Protein AF-A0A7S1NPE8-F1 (afdb_monomer_lite)

Organism: NCBI:txid73025

Structure (mmCIF, N/CA/C/O backbone):
data_AF-A0A7S1NPE8-F1
#
_entry.id   AF-A0A7S1NPE8-F1
#
loop_
_atom_site.group_PDB
_atom_site.id
_atom_site.type_symbol
_atom_site.label_atom_id
_atom_site.label_alt_id
_atom_site.label_comp_id
_atom_site.label_asym_id
_atom_site.label_entity_id
_atom_site.label_seq_id
_atom_site.pdbx_PDB_ins_code
_atom_site.Cartn_x
_atom_site.Cartn_y
_atom_site.Cartn_z
_atom_site.occupancy
_atom_site.B_iso_or_equiv
_atom_site.auth_seq_id
_atom_site.auth_comp_id
_atom_site.auth_asym_id
_atom_site.auth_atom_id
_atom_site.pdbx_PDB_model_num
ATOM 1 N N . GLY A 1 1 ? -31.992 6.300 -9.716 1.00 36.62 1 GLY A N 1
ATOM 2 C CA . GLY A 1 1 ? -32.117 4.835 -9.784 1.00 36.62 1 GLY A CA 1
ATOM 3 C C . GLY A 1 1 ? -31.007 4.223 -10.614 1.00 36.62 1 GLY A C 1
ATOM 4 O O . GLY A 1 1 ? -30.182 3.538 -10.048 1.00 36.62 1 GLY A O 1
ATOM 5 N N . GLY A 1 2 ? -30.945 4.491 -11.925 1.00 32.94 2 GLY A N 1
ATOM 6 C CA . GLY A 1 2 ? -30.066 3.739 -12.843 1.00 32.94 2 GLY A CA 1
ATOM 7 C C . GLY A 1 2 ? -28.584 4.138 -12.941 1.00 32.94 2 GLY A C 1
ATOM 8 O O . GLY A 1 2 ? -27.826 3.424 -13.580 1.00 32.94 2 GLY A O 1
ATOM 9 N N . THR A 1 3 ? -28.137 5.250 -12.349 1.00 44.97 3 THR A N 1
ATOM 10 C CA . THR A 1 3 ? -26.733 5.707 -12.455 1.00 44.97 3 THR A CA 1
ATOM 11 C C . THR A 1 3 ? -25.826 5.220 -11.324 1.00 44.97 3 THR A C 1
ATOM 13 O O . THR A 1 3 ? -24.610 5.227 -11.479 1.00 44.97 3 THR A O 1
ATOM 16 N N . GLU A 1 4 ? -26.388 4.786 -10.195 1.00 44.72 4 GLU A N 1
ATOM 17 C CA . GLU A 1 4 ? -25.610 4.405 -9.005 1.00 44.72 4 GLU A CA 1
ATOM 18 C C . GLU A 1 4 ? -25.154 2.940 -9.052 1.00 44.72 4 GLU A C 1
ATOM 20 O O . GLU A 1 4 ? -24.029 2.635 -8.660 1.00 44.72 4 GLU A O 1
ATOM 25 N N . GLU A 1 5 ? -25.974 2.044 -9.611 1.00 46.47 5 GLU A N 1
ATOM 26 C CA . GLU A 1 5 ? -25.620 0.626 -9.775 1.00 46.47 5 GLU A CA 1
ATOM 27 C C . GLU A 1 5 ? -24.481 0.421 -10.789 1.00 46.47 5 GLU A C 1
ATOM 29 O O . GLU A 1 5 ? -23.607 -0.421 -10.576 1.00 46.47 5 GLU A O 1
ATOM 34 N N . GLY A 1 6 ? -24.419 1.247 -11.842 1.00 44.81 6 GLY A N 1
ATOM 35 C CA . GLY A 1 6 ? -23.370 1.162 -12.865 1.00 44.81 6 GLY A CA 1
ATOM 36 C C . GLY A 1 6 ? -21.961 1.459 -12.336 1.00 44.81 6 GLY A 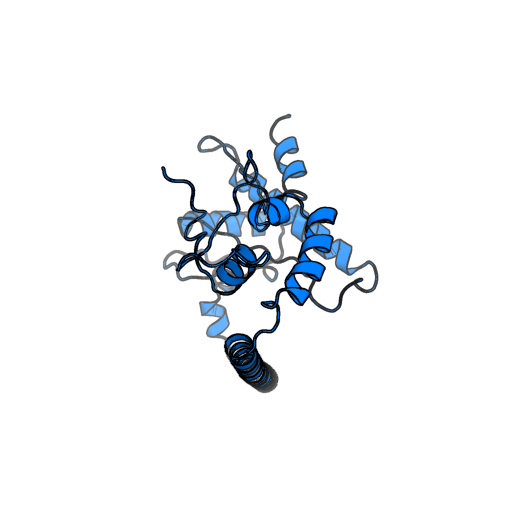C 1
ATOM 37 O O . GLY A 1 6 ? -20.995 0.847 -12.783 1.00 44.81 6 GLY A O 1
ATOM 38 N N . GLY A 1 7 ? -21.827 2.343 -11.341 1.00 51.22 7 GLY A N 1
ATOM 39 C CA . GLY A 1 7 ? -20.527 2.663 -10.737 1.00 51.22 7 GLY A CA 1
ATOM 40 C C . GLY A 1 7 ? -19.958 1.529 -9.879 1.00 51.22 7 GLY A C 1
ATOM 41 O O . GLY A 1 7 ? -18.744 1.326 -9.846 1.00 51.22 7 GLY A O 1
ATOM 42 N N . LEU A 1 8 ? -20.827 0.758 -9.216 1.00 53.56 8 LEU A N 1
ATOM 43 C CA . LEU A 1 8 ? -20.416 -0.338 -8.336 1.00 53.56 8 LEU A CA 1
ATOM 44 C C . LEU A 1 8 ? -19.877 -1.535 -9.135 1.00 53.56 8 LEU A C 1
ATOM 46 O O . LEU A 1 8 ? -18.907 -2.168 -8.725 1.00 53.56 8 LEU A O 1
ATOM 50 N N . GLN A 1 9 ? -20.478 -1.815 -10.295 1.00 52.06 9 GLN A N 1
ATOM 51 C CA . GLN A 1 9 ? -20.113 -2.957 -11.137 1.00 52.06 9 GLN A CA 1
ATOM 52 C C . GLN A 1 9 ? -18.775 -2.749 -11.872 1.00 52.06 9 GLN A C 1
ATOM 54 O O . GLN A 1 9 ? -18.028 -3.703 -12.067 1.00 52.06 9 GLN A O 1
ATOM 59 N N . VAL A 1 10 ? -18.428 -1.500 -12.207 1.00 53.25 10 VAL A N 1
ATOM 60 C CA . VAL A 1 10 ? -17.148 -1.137 -12.851 1.00 53.25 10 VAL A CA 1
ATOM 61 C C . VAL A 1 10 ? -15.979 -1.129 -11.848 1.00 53.25 10 VAL A C 1
ATOM 63 O O . VAL A 1 10 ? -14.841 -1.426 -12.211 1.00 53.25 10 VAL A O 1
ATOM 66 N N . GLY A 1 11 ? -16.256 -0.867 -10.565 1.00 53.78 11 GLY A N 1
ATOM 67 C CA . GLY A 1 11 ? -15.277 -0.793 -9.470 1.00 53.78 11 GLY A CA 1
ATOM 68 C C . GLY A 1 11 ? -14.459 -2.055 -9.205 1.00 53.78 11 GLY A C 1
ATOM 69 O O . GLY A 1 11 ? -13.306 -1.963 -8.796 1.00 53.78 11 GLY A O 1
ATOM 70 N N . VAL A 1 12 ? -15.054 -3.230 -9.403 1.00 52.88 12 VAL A N 1
ATOM 71 C CA . VAL A 1 12 ? -14.500 -4.501 -8.902 1.00 52.88 12 VAL A CA 1
ATOM 72 C C . VAL A 1 12 ? -13.516 -5.153 -9.889 1.00 52.88 12 VAL A C 1
ATOM 74 O O . VAL A 1 12 ? -12.756 -6.030 -9.492 1.00 52.88 12 VAL A O 1
ATOM 77 N N . GLY A 1 13 ? -13.483 -4.706 -11.151 1.00 52.19 13 GLY A N 1
ATOM 78 C CA . GLY A 1 13 ? -12.596 -5.248 -12.196 1.00 52.19 13 GLY A CA 1
ATOM 79 C C . GLY A 1 13 ? -11.633 -4.243 -12.837 1.00 52.19 13 GLY A C 1
ATOM 80 O O . GLY A 1 13 ? -10.864 -4.625 -13.713 1.00 52.19 13 GLY A O 1
ATOM 81 N N . SER A 1 14 ? -11.671 -2.971 -12.432 1.00 53.19 14 SER A N 1
ATOM 82 C CA . SER A 1 14 ? -10.862 -1.907 -13.042 1.00 53.19 14 SER A CA 1
ATOM 83 C C . SER A 1 14 ? -9.643 -1.575 -12.184 1.00 53.19 14 SER A C 1
ATOM 85 O O . SER A 1 14 ? -9.749 -1.506 -10.962 1.00 53.19 14 SER A O 1
ATOM 87 N N . GLN A 1 15 ? -8.498 -1.295 -12.815 1.00 58.03 15 GLN A N 1
ATOM 88 C CA . GLN A 1 15 ? -7.286 -0.859 -12.102 1.00 58.03 15 GLN A CA 1
ATOM 89 C C . GLN A 1 15 ? -7.449 0.527 -11.449 1.00 58.03 15 GLN A C 1
ATOM 91 O O . GLN A 1 15 ? -6.816 0.810 -10.435 1.00 58.03 15 GLN A O 1
ATOM 96 N N . VAL A 1 16 ? -8.315 1.386 -12.005 1.00 67.69 16 VAL A N 1
ATOM 97 C CA . VAL A 1 16 ? -8.622 2.727 -11.483 1.00 67.69 16 VAL A CA 1
ATOM 98 C C . VAL A 1 16 ? -10.107 3.028 -11.681 1.00 67.69 16 VAL A C 1
ATOM 100 O O . VAL A 1 16 ? -10.628 2.852 -12.779 1.00 67.69 16 VAL A O 1
ATOM 103 N N . VAL A 1 17 ? -10.782 3.533 -10.640 1.00 70.75 17 VAL A N 1
ATOM 104 C CA . VAL A 1 17 ? -12.168 4.026 -10.722 1.00 70.75 17 VAL A CA 1
ATOM 105 C C . VAL A 1 17 ? -12.288 5.402 -10.082 1.00 70.75 17 VAL A C 1
ATOM 107 O O . VAL A 1 17 ? -11.905 5.609 -8.932 1.00 70.75 17 VAL A O 1
ATOM 110 N N . LEU A 1 18 ? -12.861 6.345 -10.833 1.00 75.88 18 LEU A N 1
ATOM 111 C CA . LEU A 1 18 ? -13.114 7.711 -10.392 1.00 75.88 18 LEU A CA 1
ATOM 112 C C . LEU A 1 18 ? -14.610 7.909 -10.121 1.00 75.88 18 LEU A C 1
ATOM 114 O O . LEU A 1 18 ? -15.418 7.967 -11.045 1.00 75.88 18 LEU A O 1
ATOM 118 N N . VAL A 1 19 ? -14.981 8.053 -8.848 1.00 74.25 19 VAL A N 1
ATOM 119 C CA . VAL A 1 19 ? -16.370 8.311 -8.436 1.00 74.25 19 VAL A CA 1
ATOM 120 C C . VAL A 1 19 ? -16.561 9.807 -8.190 1.00 74.25 19 VAL A C 1
ATOM 122 O O . VAL A 1 19 ? -16.141 10.340 -7.162 1.00 74.25 19 VAL A O 1
ATOM 125 N N . GLN A 1 20 ? -17.211 10.499 -9.128 1.00 75.19 20 GLN A N 1
ATOM 126 C CA . GLN A 1 20 ? -17.544 11.922 -9.002 1.00 75.19 20 GLN A CA 1
ATOM 127 C C . GLN A 1 20 ? -19.014 12.126 -8.640 1.00 75.19 20 GLN A C 1
ATOM 129 O O . GLN A 1 20 ? -19.901 11.430 -9.122 1.00 75.19 20 GLN A O 1
ATOM 134 N N . GLY A 1 21 ? -19.287 13.128 -7.808 1.00 70.75 21 GLY A N 1
ATOM 135 C CA . GLY A 1 21 ? -20.652 13.550 -7.523 1.00 70.75 21 GLY A CA 1
ATOM 136 C C . GLY A 1 21 ? -20.692 14.879 -6.762 1.00 70.75 21 GLY A C 1
ATOM 137 O O . GLY A 1 21 ? -19.778 15.137 -5.970 1.00 70.75 21 GLY A O 1
ATOM 138 N N . PRO A 1 22 ? -21.724 15.717 -6.954 1.00 70.94 22 PRO A N 1
ATOM 139 C CA . PRO A 1 22 ? -21.963 16.929 -6.164 1.00 70.94 22 PRO A CA 1
ATOM 140 C C . PRO A 1 22 ? -21.955 16.683 -4.636 1.00 70.94 22 PRO A C 1
ATOM 142 O O . PRO A 1 22 ? -22.116 15.546 -4.179 1.00 70.94 22 PRO A O 1
ATOM 145 N N . PRO A 1 23 ? -21.737 17.698 -3.782 1.00 71.12 23 PRO A N 1
ATOM 146 C CA . PRO A 1 23 ? -21.859 17.522 -2.332 1.00 71.12 23 PRO A CA 1
ATOM 147 C C . PRO A 1 23 ? -23.245 16.953 -1.971 1.00 71.12 23 PRO A C 1
ATOM 149 O O . PRO A 1 23 ? -24.258 17.394 -2.500 1.00 71.12 23 PRO A O 1
ATOM 152 N N . GLY A 1 24 ? -23.282 15.933 -1.107 1.00 69.62 24 GLY A N 1
ATOM 153 C CA . GLY A 1 24 ? -24.525 15.254 -0.709 1.00 69.62 24 GLY A CA 1
ATOM 154 C C . GLY A 1 24 ? -24.973 14.069 -1.581 1.00 69.62 24 GLY A C 1
ATOM 155 O O . GLY A 1 24 ? -25.905 13.376 -1.194 1.00 69.62 24 GLY A O 1
ATOM 156 N N . THR A 1 25 ? -24.304 13.747 -2.695 1.00 71.31 25 THR A N 1
ATOM 157 C CA . THR A 1 25 ? -24.734 12.658 -3.607 1.00 71.31 25 THR A CA 1
ATOM 158 C C . THR A 1 25 ? -24.275 11.252 -3.205 1.00 71.31 25 THR A C 1
ATOM 160 O O . THR A 1 25 ? -23.806 10.486 -4.041 1.00 71.31 25 THR A O 1
ATOM 163 N N . GLY A 1 26 ? -24.301 10.918 -1.915 1.00 77.12 26 GLY A N 1
ATOM 164 C CA . GLY A 1 26 ? -24.107 9.529 -1.477 1.00 77.12 26 GLY A CA 1
ATOM 165 C C . GLY A 1 26 ? -22.737 8.893 -1.771 1.00 77.12 26 GLY A C 1
ATOM 166 O O . GLY A 1 26 ? -22.603 7.683 -1.644 1.00 77.12 26 GLY A O 1
ATOM 167 N N . LYS A 1 27 ? -21.690 9.660 -2.112 1.00 83.75 27 LYS A N 1
ATOM 168 C CA . LYS A 1 27 ? -20.342 9.111 -2.395 1.00 83.75 27 LYS A CA 1
ATOM 169 C C . LYS A 1 27 ? -19.804 8.226 -1.264 1.00 83.75 27 LYS A C 1
ATOM 171 O O . LYS A 1 27 ? -19.255 7.161 -1.520 1.00 83.75 27 LYS A O 1
ATOM 176 N N . THR A 1 28 ? -20.026 8.639 -0.015 1.00 83.75 28 THR A N 1
ATOM 177 C CA . THR A 1 28 ? -19.710 7.834 1.175 1.00 83.75 28 THR A CA 1
ATOM 178 C C . THR A 1 28 ? -20.464 6.506 1.163 1.00 83.75 28 THR A C 1
ATOM 180 O O . THR A 1 28 ? -19.863 5.469 1.411 1.00 83.75 28 THR A O 1
ATOM 183 N N . TYR A 1 29 ? -21.757 6.521 0.829 1.00 87.25 29 TYR A N 1
ATOM 184 C CA . TYR A 1 29 ? -22.585 5.319 0.759 1.00 87.25 29 TYR A CA 1
ATOM 185 C C . TYR A 1 29 ? -22.080 4.345 -0.311 1.00 87.25 29 TYR A C 1
ATOM 187 O O . TYR A 1 29 ? -21.899 3.168 -0.014 1.00 87.25 29 TYR A O 1
ATOM 195 N N . ILE A 1 30 ? -21.766 4.832 -1.516 1.00 87.00 30 ILE A N 1
ATOM 196 C CA . ILE A 1 30 ? -21.210 3.997 -2.594 1.00 87.00 30 ILE A CA 1
ATOM 197 C C . ILE A 1 30 ? -19.879 3.372 -2.158 1.00 87.00 30 ILE A C 1
ATOM 199 O O . ILE A 1 30 ? -19.700 2.164 -2.296 1.00 87.00 30 ILE A O 1
ATOM 203 N N . GLY A 1 31 ? -18.972 4.161 -1.570 1.00 87.56 31 GLY A N 1
ATOM 204 C CA . GLY A 1 31 ? -17.696 3.647 -1.064 1.00 87.56 31 GLY A CA 1
ATOM 205 C C . GLY A 1 31 ? -17.875 2.572 0.013 1.00 87.56 31 GLY A C 1
ATOM 206 O O . GLY A 1 31 ? -17.189 1.555 -0.010 1.00 87.56 31 GLY A O 1
ATOM 207 N N . VAL A 1 32 ? -18.840 2.749 0.918 1.00 90.88 32 VAL A N 1
ATOM 208 C CA . VAL A 1 32 ? -19.175 1.757 1.952 1.00 90.88 32 VAL A CA 1
ATOM 209 C C . VAL A 1 32 ? -19.700 0.459 1.336 1.00 90.88 32 VAL A C 1
ATOM 211 O O . VAL A 1 32 ? -19.246 -0.617 1.723 1.00 90.88 32 VAL A O 1
ATOM 214 N N . GLN A 1 33 ? -20.611 0.538 0.359 1.00 90.00 33 GLN A N 1
ATOM 215 C CA . GLN A 1 33 ? -21.125 -0.651 -0.331 1.00 90.00 33 GLN A CA 1
ATOM 216 C C . GLN A 1 33 ? -20.030 -1.370 -1.120 1.00 90.00 33 GLN A C 1
ATOM 218 O O . GLN A 1 33 ? -19.983 -2.597 -1.122 1.00 90.00 33 GLN A O 1
ATOM 223 N N . MET A 1 34 ? -19.118 -0.619 -1.738 1.00 88.00 34 MET A N 1
ATOM 224 C CA . MET A 1 34 ? -17.991 -1.181 -2.476 1.00 88.00 34 MET A CA 1
ATOM 225 C C . MET A 1 34 ? -17.046 -1.949 -1.549 1.00 88.00 34 MET A C 1
ATOM 227 O O . MET A 1 34 ? -16.755 -3.116 -1.801 1.00 88.00 34 MET A O 1
ATOM 231 N N . VAL A 1 35 ? -16.634 -1.340 -0.432 1.00 89.19 35 VAL A N 1
ATOM 232 C CA . VAL A 1 35 ? -15.792 -2.009 0.571 1.00 89.19 35 VAL A CA 1
ATOM 233 C C . VAL A 1 35 ? -16.491 -3.251 1.123 1.00 89.19 35 VAL A C 1
ATOM 235 O O . VAL A 1 35 ? -15.869 -4.306 1.220 1.00 89.19 35 VAL A O 1
ATOM 238 N N . LYS A 1 36 ? -17.787 -3.157 1.442 1.00 89.12 36 LYS A N 1
ATOM 239 C CA . LYS A 1 36 ? -18.572 -4.295 1.929 1.00 89.12 36 LYS A CA 1
ATOM 240 C C . LYS A 1 36 ? -18.592 -5.448 0.923 1.00 89.12 36 LYS A C 1
ATOM 242 O O . LYS A 1 36 ? -18.243 -6.564 1.288 1.00 89.12 36 LYS A O 1
ATOM 247 N N . ALA A 1 37 ? -18.920 -5.169 -0.338 1.00 88.00 37 ALA A N 1
ATOM 248 C CA . ALA A 1 37 ? -18.958 -6.178 -1.392 1.00 88.00 37 ALA A CA 1
ATOM 249 C C . ALA A 1 37 ? -17.599 -6.871 -1.582 1.00 88.00 37 ALA A C 1
ATOM 251 O O . ALA A 1 37 ? -17.547 -8.091 -1.717 1.00 88.00 37 ALA A O 1
ATOM 252 N N . MET A 1 38 ? -16.498 -6.113 -1.542 1.00 86.00 38 MET A N 1
ATOM 253 C CA . MET A 1 38 ? -15.149 -6.672 -1.656 1.00 86.00 38 MET A CA 1
ATOM 254 C C . MET A 1 38 ? -14.788 -7.557 -0.454 1.00 86.00 38 MET A C 1
ATOM 256 O O . MET A 1 38 ? -14.274 -8.659 -0.636 1.00 86.00 38 MET A O 1
ATOM 260 N N . VAL A 1 39 ? -15.087 -7.112 0.771 1.00 85.56 39 VAL A N 1
ATOM 261 C CA . VAL A 1 39 ? -14.833 -7.891 1.997 1.00 85.56 39 VAL A CA 1
ATOM 262 C C . VAL A 1 39 ? -15.656 -9.182 2.022 1.00 85.56 39 VAL A C 1
ATOM 264 O O . VAL A 1 39 ? -15.129 -10.233 2.393 1.00 85.56 39 VAL A O 1
ATOM 267 N N . ASP A 1 40 ? -16.921 -9.122 1.606 1.00 85.88 40 ASP A N 1
ATOM 268 C CA . ASP A 1 40 ? -17.799 -10.292 1.530 1.00 85.88 40 ASP A CA 1
ATOM 269 C C . ASP A 1 40 ? -17.322 -11.276 0.447 1.00 85.88 40 ASP A C 1
ATOM 271 O O . ASP A 1 40 ? -17.319 -12.489 0.668 1.00 85.88 40 ASP A O 1
ATOM 275 N N . ALA A 1 41 ? -16.853 -10.771 -0.699 1.00 83.50 41 ALA A N 1
ATOM 276 C CA . ALA A 1 41 ? -16.286 -11.592 -1.766 1.00 83.50 41 ALA A CA 1
ATOM 277 C C . ALA A 1 41 ? -14.983 -12.296 -1.340 1.00 83.50 41 ALA A C 1
ATOM 279 O O . ALA A 1 41 ? -14.846 -13.499 -1.569 1.00 83.50 41 ALA A O 1
ATOM 280 N N . ASP A 1 42 ? -14.057 -11.593 -0.673 1.00 81.50 42 ASP A N 1
ATOM 281 C CA . ASP A 1 42 ? -12.824 -12.189 -0.123 1.00 81.50 42 ASP A CA 1
ATOM 282 C C . ASP A 1 42 ? -13.155 -13.313 0.870 1.00 81.50 42 ASP A C 1
ATOM 284 O O . ASP A 1 42 ? -12.612 -14.415 0.774 1.00 81.50 42 ASP A O 1
ATOM 288 N N . ALA A 1 43 ? -14.126 -13.085 1.763 1.00 78.19 43 ALA A N 1
ATOM 289 C CA . ALA A 1 43 ? -14.574 -14.094 2.721 1.00 78.19 43 ALA A CA 1
ATOM 290 C C . ALA A 1 43 ? -15.139 -15.357 2.042 1.00 78.19 43 ALA A C 1
ATOM 292 O O . ALA A 1 43 ? -14.904 -16.466 2.525 1.00 78.19 43 ALA A O 1
ATOM 293 N N . GLN A 1 44 ? -15.849 -15.213 0.918 1.00 76.19 44 GLN A N 1
ATOM 294 C CA . GLN A 1 44 ? -16.369 -16.344 0.141 1.00 76.19 44 GLN A CA 1
ATOM 295 C C . GLN A 1 44 ? -15.269 -17.106 -0.613 1.00 76.19 44 GLN A C 1
ATOM 297 O O . GLN A 1 44 ? -15.346 -18.331 -0.739 1.00 76.19 44 GLN A O 1
ATOM 302 N N . GLN A 1 45 ? -14.241 -16.409 -1.106 1.00 69.00 45 GLN A N 1
ATOM 303 C CA . GLN A 1 45 ? -13.125 -17.031 -1.823 1.00 69.00 45 GLN A CA 1
ATOM 304 C C . GLN A 1 45 ? -12.231 -17.871 -0.905 1.00 69.00 45 GLN A C 1
ATOM 306 O O . GLN A 1 45 ? -11.754 -18.923 -1.327 1.00 69.00 45 GLN A O 1
ATOM 311 N N . GLN A 1 46 ? -12.084 -17.490 0.368 1.00 61.72 46 GLN A N 1
ATOM 312 C CA . GLN A 1 46 ? -11.292 -18.251 1.349 1.00 61.72 46 GLN A CA 1
ATOM 313 C C . GLN A 1 46 ? -11.838 -19.671 1.627 1.00 61.72 46 GLN A C 1
ATOM 315 O O . GLN A 1 46 ? -11.145 -20.488 2.227 1.00 61.72 46 GLN A O 1
ATOM 320 N N . GLY A 1 47 ? -13.064 -19.989 1.189 1.00 56.25 47 GLY A N 1
ATOM 321 C CA . GLY A 1 47 ? -13.663 -21.326 1.287 1.00 56.25 47 GLY A CA 1
ATOM 322 C C . GLY A 1 47 ? -13.457 -22.231 0.064 1.00 56.25 47 GLY A C 1
ATOM 323 O O . GLY A 1 47 ? -13.908 -23.375 0.085 1.00 56.25 47 GLY A O 1
ATOM 324 N N . ARG A 1 48 ? -12.820 -21.752 -1.016 1.00 51.59 48 ARG A N 1
ATOM 325 C CA . ARG A 1 48 ? -12.704 -22.477 -2.295 1.00 51.59 48 ARG A CA 1
ATOM 326 C C . ARG A 1 48 ? -11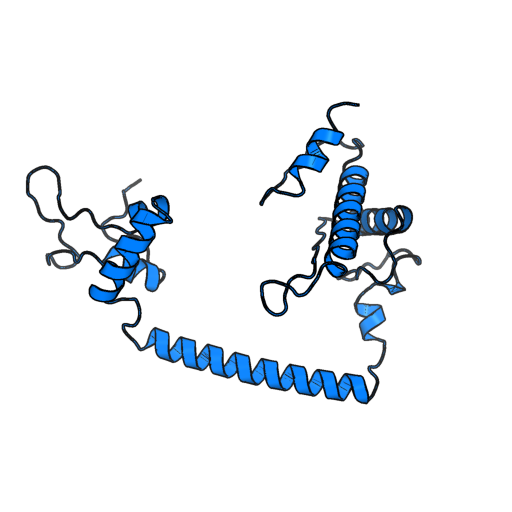.258 -22.881 -2.610 1.00 51.59 48 ARG A C 1
ATOM 328 O O . ARG A 1 48 ? -10.633 -22.308 -3.490 1.00 51.59 48 ARG A O 1
ATOM 335 N N . GLY A 1 49 ? -10.779 -23.934 -1.944 1.00 49.09 49 GLY A N 1
ATOM 336 C CA . GLY A 1 49 ? -9.584 -24.692 -2.353 1.00 49.09 49 GLY A CA 1
ATOM 337 C C . GLY A 1 49 ? -8.235 -23.966 -2.200 1.00 49.09 49 GLY A C 1
ATOM 338 O O . GLY A 1 49 ? -8.192 -22.793 -1.836 1.00 49.09 49 GLY A O 1
ATOM 339 N N . PRO A 1 50 ? -7.108 -24.674 -2.413 1.00 44.66 50 PRO A N 1
ATOM 340 C CA . PRO A 1 50 ? -5.784 -24.092 -2.245 1.00 44.66 50 PRO A CA 1
ATOM 341 C C . PRO A 1 50 ? -5.509 -23.059 -3.351 1.00 44.66 50 PRO A C 1
ATOM 343 O O . PRO A 1 50 ? -5.876 -23.289 -4.507 1.00 44.66 50 PRO A O 1
ATOM 346 N N . PRO A 1 51 ? -4.862 -21.929 -3.024 1.00 50.06 51 PRO A N 1
ATOM 347 C CA . PRO A 1 51 ? -4.564 -20.892 -3.999 1.00 50.06 51 PRO A CA 1
ATOM 348 C C . PRO A 1 51 ? -3.578 -21.409 -5.055 1.00 50.06 51 PRO A C 1
ATOM 350 O O . PRO A 1 51 ? -2.615 -22.104 -4.736 1.00 50.06 51 PRO A O 1
ATOM 353 N N . VAL A 1 52 ? -3.794 -21.019 -6.313 1.00 45.97 52 VAL A N 1
ATOM 354 C CA . VAL A 1 52 ? -2.919 -21.332 -7.463 1.00 45.97 52 VAL A CA 1
ATOM 355 C C . VAL A 1 52 ? -1.554 -20.612 -7.378 1.00 45.97 52 VAL A C 1
ATOM 357 O O . VAL A 1 52 ? -0.661 -20.883 -8.169 1.00 45.97 52 VAL A O 1
ATOM 360 N N . TYR A 1 53 ? -1.328 -19.774 -6.360 1.00 36.84 53 TYR A N 1
ATOM 361 C CA . TYR A 1 53 ? -0.033 -19.156 -6.058 1.00 36.84 53 TYR A CA 1
ATOM 362 C C . TYR A 1 53 ? 0.231 -19.162 -4.543 1.00 36.84 53 TYR A C 1
ATOM 364 O O . TYR A 1 53 ? -0.705 -18.967 -3.758 1.00 36.84 53 TYR A O 1
ATOM 372 N N . PRO A 1 54 ? 1.475 -19.385 -4.084 1.00 44.50 54 PRO A N 1
ATOM 373 C CA . PRO A 1 54 ? 1.750 -19.507 -2.664 1.00 44.50 54 PRO A CA 1
ATOM 374 C C . PRO A 1 54 ? 1.680 -18.127 -1.988 1.00 44.50 54 PRO A C 1
ATOM 376 O O . PRO A 1 54 ? 2.484 -17.247 -2.253 1.00 44.50 54 PRO A O 1
ATOM 379 N N . ALA A 1 55 ? 0.738 -17.982 -1.054 1.00 46.22 55 ALA A N 1
ATOM 380 C CA . ALA A 1 55 ? 0.805 -17.057 0.082 1.00 46.22 55 ALA A CA 1
ATOM 381 C C . ALA A 1 55 ? 0.617 -15.529 -0.121 1.00 46.22 55 ALA A C 1
ATOM 383 O O . ALA A 1 55 ? 1.227 -14.783 0.630 1.00 46.22 55 ALA A O 1
ATOM 384 N N . GLN A 1 56 ? -0.266 -15.008 -0.991 1.00 48.62 56 GLN A N 1
ATOM 385 C CA . GLN A 1 56 ? -0.610 -13.557 -0.944 1.00 48.62 56 GLN A CA 1
ATOM 386 C C . GLN A 1 56 ? -2.068 -13.148 -1.261 1.00 48.62 56 GLN A C 1
ATOM 388 O O . GLN A 1 56 ? -2.360 -11.958 -1.316 1.00 48.62 56 GLN A O 1
ATOM 393 N N . ASN A 1 57 ? -3.033 -14.061 -1.406 1.00 54.75 57 ASN A N 1
ATOM 394 C CA . ASN A 1 57 ? -4.386 -13.684 -1.859 1.00 54.75 57 ASN A CA 1
ATOM 395 C C . ASN A 1 57 ? -5.340 -13.230 -0.732 1.00 54.75 57 ASN A C 1
ATOM 397 O O . ASN A 1 57 ? -6.448 -13.749 -0.613 1.00 54.75 57 ASN A O 1
ATOM 401 N N . ARG A 1 58 ? -4.909 -12.304 0.132 1.00 66.50 58 ARG A N 1
ATOM 402 C CA . ARG A 1 58 ? -5.810 -11.648 1.092 1.00 66.50 58 ARG A CA 1
ATOM 403 C C . ARG A 1 58 ? -6.080 -10.232 0.619 1.00 66.50 58 ARG A C 1
ATOM 405 O O . ARG A 1 58 ? -5.141 -9.455 0.472 1.00 66.50 58 ARG A O 1
ATOM 412 N N . LEU A 1 59 ? -7.350 -9.892 0.440 1.00 77.25 59 LEU A N 1
ATOM 413 C CA . LEU A 1 59 ? -7.755 -8.535 0.104 1.00 77.25 59 LEU A CA 1
ATOM 414 C C . LEU A 1 59 ? -7.240 -7.532 1.153 1.00 77.25 59 LEU A C 1
ATOM 416 O O . LEU A 1 59 ? -7.535 -7.641 2.348 1.00 77.25 59 LEU A O 1
ATOM 420 N N . GLN A 1 60 ? -6.490 -6.533 0.690 1.00 82.75 60 GLN A N 1
ATOM 421 C CA . GLN A 1 60 ? -6.067 -5.378 1.477 1.00 82.75 60 GLN A CA 1
ATOM 422 C C . GLN A 1 60 ? -6.660 -4.113 0.857 1.00 82.75 60 GLN A C 1
ATOM 424 O O . GLN A 1 60 ? -6.468 -3.849 -0.326 1.00 82.75 60 GLN A O 1
ATOM 429 N N . ILE A 1 61 ? -7.381 -3.328 1.661 1.00 87.88 61 ILE A N 1
ATOM 430 C CA . ILE A 1 61 ? -7.995 -2.067 1.231 1.00 87.88 61 ILE A CA 1
ATOM 431 C C . ILE A 1 61 ? -7.341 -0.922 2.005 1.00 87.88 61 ILE A C 1
ATOM 433 O O . ILE A 1 61 ? -7.437 -0.866 3.233 1.00 87.88 61 ILE A O 1
ATOM 437 N N . LEU A 1 62 ? -6.721 0.016 1.288 1.00 89.69 62 LEU A N 1
ATOM 438 C CA . LEU A 1 62 ? -6.225 1.271 1.849 1.00 89.69 62 LEU A CA 1
ATOM 439 C C . LEU A 1 62 ? -7.246 2.386 1.595 1.00 89.69 62 LEU A C 1
ATOM 441 O O . LEU A 1 62 ? -7.469 2.790 0.458 1.00 89.69 62 LEU A O 1
ATOM 445 N N . CYS A 1 63 ? -7.856 2.901 2.662 1.00 89.00 63 CYS A N 1
ATOM 446 C CA . CYS A 1 63 ? -8.784 4.030 2.583 1.00 89.00 63 CYS A CA 1
ATOM 447 C C . CYS A 1 63 ? -8.049 5.336 2.901 1.00 89.00 63 CYS A C 1
ATOM 449 O O . CYS A 1 63 ? -7.565 5.515 4.019 1.00 89.00 63 CYS A O 1
ATOM 451 N N . LEU A 1 64 ? -7.999 6.259 1.940 1.00 89.06 64 LEU A N 1
ATOM 452 C CA . LEU A 1 64 ? -7.373 7.572 2.095 1.00 89.06 64 LEU A CA 1
ATOM 453 C C . LEU A 1 64 ? -8.433 8.673 2.048 1.00 89.06 64 LEU A C 1
ATOM 455 O O . LEU A 1 64 ? -9.353 8.640 1.236 1.00 89.06 64 LEU A O 1
ATOM 459 N N . CYS A 1 65 ? -8.302 9.666 2.922 1.00 87.69 65 CYS A N 1
ATOM 460 C CA . CYS A 1 65 ? -9.161 10.846 2.963 1.00 87.69 65 CYS A CA 1
ATOM 461 C C . CYS A 1 65 ? -8.306 12.073 3.275 1.00 87.69 65 CYS A C 1
ATOM 463 O O . CYS A 1 65 ? -7.360 11.985 4.054 1.00 87.69 65 CYS A O 1
ATOM 465 N N . TYR A 1 66 ? -8.672 13.226 2.712 1.00 86.19 66 TYR A N 1
ATOM 466 C CA . TYR A 1 66 ? -7.937 14.475 2.936 1.00 86.19 66 TYR A CA 1
ATOM 467 C C . TYR A 1 66 ? -8.052 14.991 4.380 1.00 86.19 66 TYR A C 1
ATOM 469 O O . TYR A 1 66 ? -7.129 15.609 4.901 1.00 86.19 66 TYR A O 1
ATOM 477 N N . THR A 1 67 ? -9.183 14.739 5.049 1.00 88.38 67 THR A N 1
ATOM 478 C CA . THR A 1 67 ? -9.405 15.163 6.436 1.00 88.38 67 THR A CA 1
ATOM 479 C C . THR A 1 67 ? -9.674 13.971 7.342 1.00 88.38 67 THR A C 1
ATOM 481 O O . THR A 1 67 ? -10.324 13.000 6.948 1.00 88.38 67 THR A O 1
ATOM 484 N N . ASN A 1 68 ? -9.235 14.085 8.599 1.00 89.56 68 ASN A N 1
ATOM 485 C CA . ASN A 1 68 ? -9.532 13.087 9.623 1.00 89.56 68 ASN A CA 1
ATOM 486 C C . ASN A 1 68 ? -11.041 12.909 9.793 1.00 89.56 68 ASN A C 1
ATOM 488 O O . ASN A 1 68 ? -11.506 11.783 9.744 1.00 89.56 68 ASN A O 1
ATOM 492 N N . HIS A 1 69 ? -11.810 13.998 9.885 1.00 87.69 69 HIS A N 1
ATOM 493 C CA . HIS A 1 69 ? -13.265 13.927 10.045 1.00 87.69 69 HIS A CA 1
ATOM 494 C C . HIS A 1 69 ? -13.961 13.138 8.928 1.00 87.69 69 HIS A C 1
ATOM 496 O O . HIS A 1 69 ? -14.831 12.327 9.227 1.00 87.69 69 HIS A O 1
ATOM 502 N N . ALA A 1 70 ? -13.553 13.313 7.665 1.00 88.38 70 ALA A N 1
ATOM 503 C CA . ALA A 1 70 ? -14.103 12.523 6.564 1.00 88.38 70 ALA A CA 1
ATOM 504 C C . ALA A 1 70 ? -13.777 11.029 6.717 1.00 88.38 70 ALA A C 1
ATOM 506 O O . ALA A 1 70 ? -14.651 10.188 6.509 1.00 88.38 70 ALA A O 1
ATOM 507 N N . LEU A 1 71 ? -12.551 10.703 7.144 1.00 90.56 71 LEU A N 1
ATOM 508 C CA . LEU A 1 71 ? -12.155 9.325 7.436 1.00 90.56 71 LEU A CA 1
ATOM 509 C C . LEU A 1 71 ? -12.945 8.735 8.615 1.00 90.56 71 LEU A C 1
ATOM 511 O O . LEU A 1 71 ? -13.375 7.593 8.525 1.00 90.56 71 LEU A O 1
ATOM 515 N N . ASP A 1 72 ? -13.152 9.479 9.710 1.00 90.81 72 ASP A N 1
ATOM 516 C CA . ASP A 1 72 ? -13.954 9.017 10.860 1.00 90.81 72 ASP A CA 1
ATOM 517 C C . ASP A 1 72 ? -15.370 8.669 10.409 1.00 90.81 72 ASP A C 1
ATOM 519 O O . ASP A 1 72 ? -15.824 7.550 10.634 1.00 90.81 72 ASP A O 1
ATOM 523 N N . SER A 1 73 ? -16.036 9.594 9.713 1.00 90.12 73 SER A N 1
ATOM 524 C CA . SER A 1 73 ? -17.397 9.381 9.220 1.00 90.12 73 SER A CA 1
ATOM 525 C C . SER A 1 73 ? -17.485 8.202 8.250 1.00 90.12 73 SER A C 1
ATOM 527 O O . SER A 1 73 ? -18.455 7.450 8.289 1.00 90.12 73 SER A O 1
ATOM 529 N N . PHE A 1 74 ? -16.472 8.004 7.402 1.00 91.50 74 PHE A N 1
ATOM 530 C CA . PHE A 1 74 ? -16.417 6.849 6.509 1.00 91.50 74 PHE A CA 1
ATOM 531 C C . PHE A 1 74 ? -16.276 5.531 7.285 1.00 91.50 74 PHE A C 1
ATOM 533 O O . PHE A 1 74 ? -17.045 4.601 7.058 1.00 91.50 74 PHE A O 1
ATOM 540 N N . LEU A 1 75 ? -15.343 5.451 8.240 1.00 92.19 75 LEU A N 1
ATOM 541 C CA . LEU A 1 75 ? -15.127 4.246 9.050 1.00 92.19 75 LEU A CA 1
ATOM 542 C C . LEU A 1 75 ? -16.326 3.918 9.955 1.00 92.19 75 LEU A C 1
ATOM 544 O O . LEU A 1 75 ? -16.622 2.747 10.179 1.00 92.19 75 LEU A O 1
ATOM 548 N N . GLU A 1 76 ? -17.028 4.927 10.470 1.00 92.25 76 GLU A N 1
ATOM 549 C CA . GLU A 1 76 ? -18.287 4.732 11.200 1.00 92.25 76 GLU A CA 1
ATOM 550 C C . GLU A 1 76 ? -19.370 4.142 10.301 1.00 92.25 76 GLU A C 1
ATOM 552 O O . GLU A 1 76 ? -20.011 3.166 10.688 1.00 92.25 76 GLU A O 1
ATOM 557 N N . ALA A 1 77 ? -19.504 4.651 9.075 1.00 92.56 77 ALA A N 1
ATOM 558 C CA . ALA A 1 77 ? -20.448 4.107 8.110 1.00 92.56 77 ALA A CA 1
ATOM 559 C C . ALA A 1 77 ? -20.124 2.648 7.723 1.00 92.56 77 ALA A C 1
ATOM 561 O O . ALA A 1 77 ? -21.043 1.861 7.501 1.00 92.56 77 ALA A O 1
ATOM 562 N N . LEU A 1 78 ? -18.845 2.242 7.706 1.00 93.12 78 LEU A N 1
ATOM 563 C CA . LEU A 1 78 ? -18.462 0.831 7.534 1.00 93.12 78 LEU A CA 1
ATOM 564 C C . LEU A 1 78 ? -18.940 -0.048 8.702 1.00 93.12 78 LEU A C 1
ATOM 566 O O . LEU A 1 78 ? -19.425 -1.158 8.474 1.00 93.12 78 LEU A O 1
ATOM 570 N N . LEU A 1 79 ? -18.827 0.440 9.944 1.00 92.38 79 LEU A N 1
ATOM 571 C CA . LEU A 1 79 ? -19.358 -0.268 11.115 1.00 92.38 79 LEU A CA 1
ATOM 572 C C . LEU A 1 79 ? -20.880 -0.391 11.039 1.00 92.38 79 LEU A C 1
ATOM 574 O O . LEU A 1 79 ? -21.416 -1.466 11.301 1.00 92.38 79 LEU A O 1
ATOM 578 N N . ASP A 1 80 ? -21.563 0.689 10.658 1.00 93.31 80 ASP A N 1
ATOM 579 C CA . ASP A 1 80 ? -23.021 0.713 10.506 1.00 93.31 80 ASP A CA 1
ATOM 580 C C . ASP A 1 80 ? -23.492 -0.228 9.384 1.00 93.31 80 ASP A C 1
ATOM 582 O O . ASP A 1 80 ? -24.549 -0.847 9.490 1.00 93.31 80 ASP A O 1
ATOM 586 N N . ALA A 1 81 ? -22.680 -0.417 8.339 1.00 90.56 81 ALA A N 1
ATOM 587 C CA . ALA A 1 81 ? -22.940 -1.365 7.255 1.00 90.56 81 ALA A CA 1
ATOM 588 C C . ALA A 1 81 ? -22.698 -2.843 7.629 1.00 90.56 81 ALA A C 1
ATOM 590 O O . ALA A 1 81 ? -22.984 -3.733 6.815 1.00 90.56 81 ALA A O 1
ATOM 591 N N . GLY A 1 82 ? -22.206 -3.108 8.844 1.00 90.62 82 GLY A N 1
ATOM 592 C CA . GLY A 1 82 ? -21.999 -4.447 9.395 1.00 90.62 82 GLY A CA 1
ATOM 593 C C . GLY A 1 82 ? -20.600 -5.022 9.181 1.00 90.62 82 GLY A C 1
ATOM 594 O O . GLY A 1 82 ? -20.400 -6.210 9.432 1.00 90.62 82 GLY A O 1
ATOM 595 N N . ILE A 1 83 ? -19.623 -4.219 8.743 1.00 89.75 83 ILE A N 1
ATOM 596 C CA . ILE A 1 83 ? -18.239 -4.693 8.641 1.00 89.75 83 ILE A CA 1
ATOM 597 C C . ILE A 1 83 ? -17.690 -4.928 10.055 1.00 89.75 83 ILE A C 1
ATOM 599 O O . ILE A 1 83 ? -17.710 -4.008 10.882 1.00 89.75 83 ILE A O 1
ATOM 603 N N . PRO A 1 84 ? -17.174 -6.136 10.361 1.00 86.38 84 PRO A N 1
ATOM 604 C CA . PRO A 1 84 ? -16.681 -6.442 11.690 1.00 86.38 84 PRO A CA 1
ATOM 605 C C . PRO A 1 84 ? -15.575 -5.490 12.136 1.00 86.38 84 PRO A C 1
ATOM 607 O O . PRO A 1 84 ? -14.614 -5.207 11.422 1.00 86.38 84 PRO A O 1
ATOM 610 N N . ALA A 1 85 ? -15.684 -5.064 13.388 1.00 84.50 85 ALA A N 1
ATOM 611 C CA . ALA A 1 85 ? -14.754 -4.165 14.051 1.00 84.50 85 ALA A CA 1
ATOM 612 C C . ALA A 1 85 ? -13.273 -4.579 13.975 1.00 84.50 85 ALA A C 1
ATOM 614 O O . ALA A 1 85 ? -12.405 -3.725 14.099 1.00 84.50 85 ALA A O 1
ATOM 615 N N . ASN A 1 86 ? -12.992 -5.872 13.842 1.00 85.06 86 ASN A N 1
ATOM 616 C CA . ASN A 1 86 ? -11.651 -6.454 13.812 1.00 85.06 86 ASN A CA 1
ATOM 617 C C . ASN A 1 86 ? -11.084 -6.606 12.388 1.00 85.06 86 ASN A C 1
ATOM 619 O O . ASN A 1 86 ? -9.996 -7.154 12.225 1.00 85.06 86 ASN A O 1
ATOM 623 N N . LYS A 1 87 ? -11.813 -6.166 11.353 1.00 86.12 87 LYS A N 1
ATOM 624 C CA . LYS A 1 87 ? -11.392 -6.267 9.947 1.00 86.12 87 LYS A CA 1
ATOM 625 C C . LYS A 1 87 ? -10.646 -5.034 9.438 1.00 86.12 87 LYS A C 1
ATOM 627 O O . LYS A 1 87 ? -10.090 -5.100 8.347 1.00 86.12 87 LYS A O 1
ATOM 632 N N . PHE A 1 88 ? -10.601 -3.942 10.202 1.00 89.31 88 PHE A N 1
ATOM 633 C CA . PHE A 1 88 ? -9.871 -2.735 9.821 1.00 89.31 88 PHE A CA 1
ATOM 634 C C . PHE A 1 88 ? -9.204 -2.061 11.023 1.00 89.31 88 PHE A C 1
ATOM 636 O O . PHE A 1 88 ? -9.649 -2.190 12.163 1.00 89.31 88 PHE A O 1
ATOM 643 N N . ILE A 1 89 ? -8.142 -1.311 10.738 1.00 90.81 89 ILE A N 1
ATOM 644 C CA . ILE A 1 89 ? -7.375 -0.519 11.702 1.00 90.81 89 ILE A CA 1
ATOM 645 C C . ILE A 1 89 ? -7.303 0.908 11.166 1.00 90.81 89 ILE A C 1
ATOM 647 O O . ILE A 1 89 ? -7.115 1.124 9.969 1.00 90.81 89 ILE A O 1
ATOM 651 N N . ARG A 1 90 ? -7.453 1.890 12.054 1.00 90.69 90 ARG A N 1
ATOM 652 C CA . ARG A 1 90 ? -7.288 3.304 11.732 1.00 90.69 90 ARG A CA 1
ATOM 653 C C . ARG A 1 90 ? -5.862 3.751 12.040 1.00 90.69 90 ARG A C 1
ATOM 655 O O . ARG A 1 90 ? -5.417 3.678 13.187 1.00 90.69 90 ARG A O 1
ATOM 662 N N . LEU A 1 91 ? -5.183 4.274 11.025 1.00 89.25 91 LEU A N 1
ATOM 663 C CA . LEU A 1 91 ? -3.853 4.868 11.147 1.00 89.25 91 LEU A CA 1
ATOM 664 C C . LEU A 1 91 ? -3.952 6.381 11.386 1.00 89.25 91 LEU A C 1
ATOM 666 O O . LEU A 1 91 ? -4.856 7.041 10.873 1.00 89.25 91 LEU A O 1
ATOM 670 N N . GLY A 1 92 ? -3.005 6.925 12.151 1.00 81.38 92 GLY A N 1
ATOM 671 C CA . GLY A 1 92 ? -2.920 8.355 12.455 1.00 81.38 92 GLY A CA 1
ATOM 672 C C . GLY A 1 92 ? -3.591 8.771 13.767 1.00 81.38 92 GLY A C 1
ATOM 673 O O . GLY A 1 92 ? -4.336 8.016 14.395 1.00 81.38 92 GLY A O 1
ATOM 674 N N . ASN A 1 93 ? -3.289 9.998 14.198 1.00 72.56 93 ASN A N 1
ATOM 675 C CA . ASN A 1 93 ? -3.779 10.569 15.449 1.00 72.56 93 ASN A CA 1
ATOM 676 C C . ASN A 1 93 ? -4.819 11.663 15.168 1.00 72.56 93 ASN A C 1
ATOM 6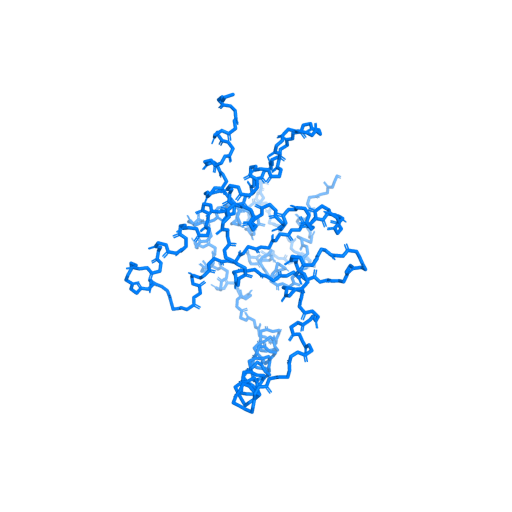78 O O . ASN A 1 93 ? -4.564 12.587 14.395 1.00 72.56 93 ASN A O 1
ATOM 682 N N . SER A 1 94 ? -5.979 11.578 15.821 1.00 75.12 94 SER A N 1
ATOM 683 C CA . SER A 1 94 ? -6.990 12.637 15.828 1.00 75.12 94 SER A CA 1
ATOM 684 C C . SER A 1 94 ? -7.397 12.914 17.276 1.00 75.12 94 SER A C 1
ATOM 686 O O . SER A 1 94 ? -7.814 11.982 17.966 1.00 75.12 94 SER A O 1
ATOM 688 N N . PRO A 1 95 ? -7.319 14.169 17.757 1.00 70.12 95 PRO A N 1
ATOM 689 C CA . PRO A 1 95 ? -7.755 14.516 19.111 1.00 70.12 95 PRO A CA 1
ATOM 690 C C . PRO A 1 95 ? -9.273 14.368 19.289 1.00 70.12 95 PRO A C 1
ATOM 692 O O . PRO A 1 95 ? -9.754 14.228 20.409 1.00 70.12 95 PRO A O 1
ATOM 695 N N . LYS A 1 96 ? -10.030 14.393 18.186 1.00 81.19 96 LYS A N 1
ATOM 696 C CA . LYS A 1 96 ? -11.487 14.249 18.153 1.00 81.19 96 LYS A CA 1
ATOM 697 C C . LYS A 1 96 ? -11.839 13.009 17.346 1.00 81.19 96 LYS A C 1
ATOM 699 O O . LYS A 1 96 ? -12.223 13.119 16.187 1.00 81.19 96 LYS A O 1
ATOM 704 N N . ILE A 1 97 ? -11.642 11.849 17.958 1.00 85.69 97 ILE A N 1
ATOM 705 C CA . ILE A 1 97 ? -12.063 10.562 17.411 1.00 85.69 97 ILE A CA 1
ATOM 706 C C . ILE A 1 97 ? -13.211 10.005 18.246 1.00 85.69 97 ILE A C 1
ATOM 708 O O . ILE A 1 97 ? -13.210 10.130 19.475 1.00 85.69 97 ILE A O 1
ATOM 712 N N . SER A 1 98 ? -14.193 9.397 17.589 1.00 83.94 98 SER A N 1
ATOM 713 C CA . SER A 1 98 ? -15.332 8.806 18.282 1.00 83.94 98 SER A CA 1
ATOM 714 C C . SER A 1 98 ? -14.932 7.620 19.159 1.00 83.94 98 SER A C 1
ATOM 716 O O . SER A 1 98 ? -14.052 6.828 18.812 1.00 83.94 98 SER A O 1
ATOM 718 N N . GLU A 1 99 ? -15.631 7.446 20.287 1.00 85.75 99 GLU A N 1
ATOM 719 C CA . GLU A 1 99 ? -15.460 6.281 21.174 1.00 85.75 99 GLU A CA 1
ATOM 720 C C . GLU A 1 99 ? -15.649 4.963 20.426 1.00 85.75 99 GLU A C 1
ATOM 722 O O . GLU A 1 99 ? -14.983 3.973 20.717 1.00 85.75 99 GLU A O 1
ATOM 727 N N . ARG A 1 100 ? -16.526 4.971 19.412 1.00 87.81 100 ARG A N 1
ATOM 728 C CA . ARG A 1 100 ? -16.751 3.816 18.551 1.00 87.81 100 ARG A CA 1
ATOM 729 C C . ARG A 1 100 ? -15.454 3.405 17.880 1.00 87.81 100 ARG A C 1
ATOM 731 O O . ARG A 1 100 ? -15.194 2.212 17.869 1.00 87.81 100 ARG A O 1
ATOM 738 N N . LEU A 1 101 ? -14.653 4.336 17.351 1.00 88.88 101 LEU A N 1
ATOM 739 C CA . LEU A 1 101 ? -13.432 4.056 16.584 1.00 88.88 101 LEU A CA 1
ATOM 740 C C . LEU A 1 101 ? -12.154 3.945 17.423 1.00 88.88 101 LEU A C 1
ATOM 742 O O . LEU A 1 101 ? -11.225 3.270 16.980 1.00 88.88 101 LEU A O 1
ATOM 746 N N . LYS A 1 102 ? -12.100 4.549 18.617 1.00 87.19 102 LYS A N 1
ATOM 747 C CA . LYS A 1 102 ? -10.908 4.556 19.490 1.00 87.19 102 LYS A CA 1
ATOM 748 C C . LYS A 1 102 ? -10.205 3.199 19.649 1.00 87.19 102 LYS A C 1
ATOM 750 O O . LYS A 1 102 ? -8.987 3.179 19.482 1.00 87.19 102 LYS A O 1
ATOM 755 N N . PRO A 1 103 ? -10.902 2.068 19.887 1.00 87.00 103 PRO A N 1
ATOM 756 C CA . PRO A 1 103 ? -10.248 0.765 20.050 1.00 87.00 103 PRO A CA 1
ATOM 757 C C . PRO A 1 103 ? -9.518 0.256 18.799 1.00 87.00 103 PRO A C 1
ATOM 759 O O . PRO A 1 103 ? -8.787 -0.722 18.876 1.00 87.00 103 PRO A O 1
ATOM 762 N N . ARG A 1 104 ? -9.740 0.881 17.636 1.00 86.00 104 ARG A N 1
ATOM 763 C CA . ARG A 1 104 ? -9.163 0.488 16.341 1.00 86.00 104 ARG A CA 1
ATOM 764 C C . ARG A 1 104 ? -8.053 1.422 15.887 1.00 86.00 104 ARG A C 1
ATOM 766 O O . ARG A 1 104 ? -7.508 1.231 14.804 1.00 86.00 104 ARG A O 1
ATOM 773 N N . CYS A 1 105 ? -7.738 2.451 16.667 1.00 87.25 105 CYS A N 1
ATOM 774 C CA . CYS A 1 105 ? -6.579 3.280 16.393 1.00 87.25 105 CYS A CA 1
ATOM 775 C C . CYS A 1 105 ? -5.311 2.499 16.690 1.00 87.25 105 CYS A C 1
ATOM 777 O O . CYS A 1 105 ? -5.145 2.016 17.808 1.00 87.25 105 CYS A O 1
ATOM 779 N N . LEU A 1 106 ? -4.395 2.457 15.722 1.00 84.44 106 LEU A N 1
ATOM 780 C CA . LEU A 1 106 ? -3.123 1.755 15.880 1.00 84.44 106 LEU A CA 1
ATOM 781 C C . LEU A 1 106 ? -2.396 2.173 17.164 1.00 84.44 106 LEU A C 1
ATOM 783 O O . LEU A 1 106 ? -1.960 1.308 17.902 1.00 84.44 106 LEU A O 1
ATOM 787 N N . ARG A 1 107 ? -2.385 3.466 17.507 1.00 80.25 107 ARG A N 1
ATOM 788 C CA . ARG A 1 107 ? -1.776 3.965 18.752 1.00 80.25 107 ARG A CA 1
ATOM 789 C C . ARG A 1 107 ? -2.324 3.287 20.017 1.00 80.25 107 ARG A C 1
ATOM 791 O O . ARG A 1 107 ? -1.569 2.975 20.924 1.00 80.25 107 ARG A O 1
ATOM 798 N N . VAL A 1 108 ? -3.639 3.075 20.087 1.00 79.06 108 VAL A N 1
ATOM 799 C CA . VAL A 1 108 ? -4.277 2.418 21.243 1.00 79.06 108 VAL A CA 1
ATOM 800 C C . VAL A 1 108 ? -3.923 0.930 21.269 1.00 79.06 108 VAL A C 1
ATOM 802 O O . VAL A 1 108 ? -3.763 0.350 22.337 1.00 79.06 108 VAL A O 1
ATOM 805 N N . LEU A 1 109 ? -3.762 0.318 20.094 1.00 76.56 109 LEU A N 1
ATOM 806 C CA . LEU A 1 109 ? -3.316 -1.067 19.964 1.00 76.56 109 LEU A CA 1
ATOM 807 C C . LEU A 1 109 ? -1.820 -1.233 20.278 1.00 76.56 109 LEU A C 1
ATOM 809 O O . LEU A 1 109 ? -1.444 -2.250 20.841 1.00 76.56 109 LEU A O 1
ATOM 813 N N . GLU A 1 110 ? -0.975 -0.246 19.976 1.00 70.88 110 GLU A N 1
ATOM 814 C CA . GLU A 1 110 ? 0.459 -0.241 20.308 1.00 70.88 110 GLU A CA 1
ATOM 815 C C . GLU A 1 110 ? 0.716 -0.142 21.817 1.00 70.88 110 GLU A C 1
ATOM 817 O O . GLU A 1 110 ? 1.709 -0.667 22.317 1.00 70.88 110 GLU A O 1
ATOM 822 N N . GLU A 1 111 ? -0.187 0.502 22.564 1.00 68.38 111 GLU A N 1
ATOM 823 C CA . GLU A 1 111 ? -0.141 0.522 24.031 1.00 68.38 111 GLU A CA 1
ATOM 824 C C . GLU A 1 111 ? -0.410 -0.871 24.637 1.00 68.38 111 GLU A C 1
ATOM 826 O O . GLU A 1 111 ? -0.045 -1.130 25.791 1.00 68.38 111 GLU A O 1
ATOM 831 N N . ALA A 1 112 ? -1.000 -1.798 23.871 1.00 69.62 112 ALA A N 1
ATOM 832 C CA . ALA A 1 112 ? -1.140 -3.184 24.287 1.00 69.62 112 ALA A CA 1
ATOM 833 C C . ALA A 1 112 ? 0.220 -3.892 24.212 1.00 69.62 112 ALA A C 1
ATOM 835 O O . ALA A 1 112 ? 0.828 -4.045 23.155 1.00 69.62 112 ALA A O 1
ATOM 836 N N . LYS A 1 113 ? 0.711 -4.357 25.364 1.00 73.88 113 LYS A N 1
ATOM 837 C CA . LYS A 1 113 ? 1.960 -5.119 25.420 1.00 73.88 113 LYS A CA 1
ATOM 838 C C . LYS A 1 113 ? 1.757 -6.487 24.780 1.00 73.88 113 LYS A C 1
ATOM 840 O O . LYS A 1 113 ? 0.918 -7.259 25.243 1.00 73.88 113 LYS A O 1
ATOM 845 N N . PHE A 1 114 ? 2.582 -6.806 23.786 1.00 77.81 114 PHE A N 1
ATOM 846 C CA . PHE A 1 114 ? 2.682 -8.163 23.261 1.00 77.81 114 PHE A CA 1
ATOM 847 C C . PHE A 1 114 ? 3.011 -9.158 24.374 1.00 77.81 114 PHE A C 1
ATOM 849 O O . PHE A 1 114 ? 3.829 -8.899 25.265 1.00 77.81 114 PHE A O 1
ATOM 856 N N . THR A 1 115 ? 2.405 -10.333 24.287 1.00 85.50 115 THR A N 1
ATOM 857 C CA . THR A 1 115 ? 2.750 -11.484 25.116 1.00 85.50 115 THR A CA 1
ATOM 858 C C . THR A 1 115 ? 4.188 -11.947 24.832 1.00 85.50 115 THR A C 1
ATOM 860 O O . THR A 1 115 ? 4.752 -11.659 23.772 1.00 85.50 115 THR A O 1
ATOM 863 N N . PRO A 1 116 ? 4.829 -12.702 25.744 1.00 85.81 116 PRO A N 1
ATOM 864 C CA . PRO A 1 116 ? 6.164 -13.256 25.498 1.00 85.81 116 PRO A CA 1
ATOM 865 C C . PRO A 1 116 ? 6.254 -14.099 24.215 1.00 85.81 116 PRO A C 1
ATOM 867 O O . PRO A 1 116 ? 7.275 -14.076 23.528 1.00 85.81 116 PRO A O 1
ATOM 870 N N . THR A 1 117 ? 5.180 -14.815 23.874 1.00 88.00 117 THR A N 1
ATOM 871 C CA . THR A 1 117 ? 5.085 -15.623 22.653 1.00 88.00 117 THR A CA 1
ATOM 872 C C . THR A 1 117 ? 5.051 -14.746 21.404 1.00 88.00 117 THR A C 1
ATOM 874 O O . THR A 1 117 ? 5.812 -14.990 20.470 1.00 88.00 117 THR A O 1
ATOM 877 N N . GLU A 1 118 ? 4.230 -13.694 21.406 1.00 84.62 118 GLU A N 1
ATOM 878 C CA . GLU A 1 118 ? 4.149 -12.729 20.303 1.00 84.62 118 GLU A CA 1
ATOM 879 C C . GLU A 1 118 ? 5.464 -11.966 20.128 1.00 84.62 118 GLU A C 1
ATOM 881 O O . GLU A 1 118 ? 5.932 -11.817 19.006 1.00 84.62 118 GLU A O 1
ATOM 886 N N . ASN A 1 119 ? 6.124 -11.572 21.223 1.00 85.94 119 ASN A N 1
ATOM 887 C CA . ASN A 1 119 ? 7.439 -10.931 21.164 1.00 85.94 119 ASN A CA 1
ATOM 888 C C . ASN A 1 119 ? 8.499 -11.836 20.525 1.00 85.94 119 ASN A C 1
ATOM 890 O O . ASN A 1 119 ? 9.310 -11.370 19.728 1.00 85.94 119 ASN A O 1
ATOM 894 N N . ARG A 1 120 ? 8.495 -13.138 20.843 1.00 88.62 120 ARG A N 1
ATOM 895 C CA . ARG A 1 120 ? 9.414 -14.100 20.220 1.00 88.62 120 ARG A CA 1
ATOM 896 C C . ARG A 1 120 ? 9.120 -14.273 18.730 1.00 88.62 120 ARG A C 1
ATOM 898 O O . ARG A 1 120 ? 10.054 -14.303 17.935 1.00 88.62 120 ARG A O 1
ATOM 905 N N . ALA A 1 121 ? 7.844 -14.361 18.356 1.00 89.00 121 ALA A N 1
ATOM 906 C CA . ALA A 1 121 ? 7.435 -14.431 16.955 1.00 89.00 121 ALA A CA 1
ATOM 907 C C . ALA A 1 121 ? 7.848 -13.164 16.185 1.00 89.00 121 ALA A C 1
ATOM 909 O O . ALA A 1 121 ? 8.448 -13.262 15.118 1.00 89.00 121 ALA A O 1
ATOM 910 N N . PHE A 1 122 ? 7.610 -11.984 16.762 1.00 86.94 122 PHE A N 1
ATOM 911 C CA . PHE A 1 122 ? 8.015 -10.699 16.197 1.00 86.94 122 PHE A CA 1
ATOM 912 C C . PHE A 1 122 ? 9.536 -10.595 16.034 1.00 86.94 122 PHE A C 1
ATOM 914 O O . PHE A 1 122 ? 10.012 -10.166 14.987 1.00 86.94 122 PHE A O 1
ATOM 921 N N . ALA A 1 123 ? 10.312 -11.039 17.028 1.00 88.75 123 ALA A N 1
ATOM 922 C CA . ALA A 1 123 ? 11.770 -11.078 16.935 1.00 88.75 123 ALA A CA 1
ATOM 923 C C . ALA A 1 123 ? 12.253 -11.988 15.792 1.00 88.75 123 ALA A C 1
ATOM 925 O O . ALA A 1 123 ? 13.149 -11.599 15.047 1.00 88.75 123 ALA A O 1
ATOM 926 N N . GLY A 1 124 ? 11.627 -13.158 15.617 1.00 93.06 124 GLY A N 1
ATOM 927 C CA . GLY A 1 124 ? 11.921 -14.064 14.504 1.00 93.06 124 GLY A CA 1
ATOM 928 C C . GLY A 1 124 ? 11.618 -13.441 13.139 1.00 93.06 124 GLY A C 1
ATOM 929 O O . GLY A 1 124 ? 12.472 -13.459 12.256 1.00 93.06 124 GLY A O 1
ATOM 930 N N . LEU A 1 125 ? 10.445 -12.816 12.983 1.00 92.19 125 LEU A N 1
ATOM 931 C CA . LEU A 1 125 ? 10.073 -12.104 11.753 1.00 92.19 125 LEU A CA 1
ATOM 932 C C . LEU A 1 125 ? 11.032 -10.949 11.449 1.00 92.19 125 LEU A C 1
ATOM 934 O O . LEU A 1 125 ? 11.458 -10.786 10.310 1.00 92.19 125 LEU A O 1
ATOM 938 N N . LYS A 1 126 ? 11.414 -10.175 12.468 1.00 92.12 126 LYS A N 1
ATOM 939 C CA . LYS A 1 126 ? 12.365 -9.070 12.320 1.00 92.12 126 LYS A CA 1
ATOM 940 C C . LYS A 1 126 ? 13.748 -9.563 11.893 1.00 92.12 126 LYS A C 1
ATOM 942 O O . LYS A 1 126 ? 14.373 -8.948 11.039 1.00 92.12 126 LYS A O 1
ATOM 947 N N . GLN A 1 127 ? 14.207 -10.688 12.441 1.00 94.31 127 GLN A N 1
ATOM 948 C CA . GLN A 1 127 ? 15.462 -11.312 12.022 1.00 94.31 127 GLN A CA 1
ATOM 949 C C . GLN A 1 127 ? 15.409 -11.752 10.553 1.00 94.31 127 GLN A C 1
ATOM 951 O O . GLN A 1 127 ? 16.343 -11.472 9.805 1.00 94.31 127 GLN A O 1
ATOM 956 N N . GLN A 1 128 ? 14.312 -12.386 10.127 1.00 94.00 128 GLN A N 1
ATOM 957 C CA . GLN A 1 128 ? 14.116 -12.772 8.727 1.00 94.00 128 GLN A CA 1
ATOM 958 C C . GLN A 1 128 ? 14.059 -11.559 7.795 1.00 94.00 128 GLN A C 1
ATOM 960 O O . GLN A 1 128 ? 14.654 -11.596 6.722 1.00 94.00 128 GLN A O 1
ATOM 965 N N . GLN A 1 129 ? 13.383 -10.480 8.204 1.00 94.62 129 GLN A N 1
ATOM 966 C CA . GLN A 1 129 ? 13.359 -9.225 7.455 1.00 94.62 129 GLN A CA 1
ATOM 967 C C . GLN A 1 129 ? 14.781 -8.698 7.242 1.00 94.62 129 GLN A C 1
ATOM 969 O O . GLN A 1 129 ? 15.159 -8.437 6.107 1.00 94.62 129 GLN A O 1
ATOM 974 N N . THR A 1 130 ? 15.582 -8.596 8.306 1.00 94.81 130 THR A N 1
ATOM 975 C CA . THR A 1 130 ? 16.966 -8.116 8.201 1.00 94.81 130 THR A CA 1
ATOM 976 C C . THR A 1 130 ? 17.820 -9.026 7.315 1.00 94.81 130 THR A C 1
ATOM 978 O O . THR A 1 130 ? 18.604 -8.536 6.510 1.00 94.81 130 THR A O 1
ATOM 981 N N . GLU A 1 131 ? 17.658 -10.349 7.405 1.00 96.00 131 GLU A N 1
ATOM 982 C CA . GLU A 1 131 ? 18.373 -11.289 6.532 1.00 96.00 131 GLU A CA 1
ATOM 983 C C . GLU A 1 131 ? 17.996 -11.102 5.052 1.00 96.00 131 GLU A C 1
ATOM 985 O O . GLU A 1 131 ? 18.863 -11.126 4.177 1.00 96.00 131 GLU A O 1
ATOM 990 N N . LEU A 1 132 ? 16.709 -10.901 4.763 1.00 94.19 132 LEU A N 1
ATOM 991 C CA . LEU A 1 132 ? 16.230 -10.635 3.408 1.00 94.19 132 LEU A CA 1
ATOM 992 C C . LEU A 1 132 ? 16.705 -9.277 2.887 1.00 94.19 132 LEU A C 1
ATOM 994 O O . LEU A 1 132 ? 17.098 -9.193 1.729 1.00 94.19 132 LEU A O 1
ATOM 998 N N . GLU A 1 133 ? 16.711 -8.239 3.723 1.00 93.56 133 GLU A N 1
ATOM 999 C CA . GLU A 1 133 ? 17.236 -6.916 3.370 1.00 93.56 133 GLU A CA 1
ATOM 1000 C C . GLU A 1 133 ? 18.714 -6.993 2.974 1.00 93.56 133 GLU A C 1
ATOM 1002 O O . GLU A 1 133 ? 19.091 -6.451 1.937 1.00 93.56 133 GLU A O 1
ATOM 1007 N N . VAL A 1 134 ? 19.529 -7.740 3.729 1.00 95.31 134 VAL A N 1
ATOM 1008 C CA . VAL A 1 134 ? 20.939 -7.981 3.381 1.00 95.31 134 VAL A CA 1
ATOM 1009 C C . VAL A 1 134 ? 21.057 -8.710 2.041 1.00 95.31 134 VAL A C 1
ATOM 1011 O O . VAL A 1 134 ? 21.788 -8.257 1.169 1.00 95.31 134 VAL A O 1
ATOM 1014 N N . LYS A 1 135 ? 20.289 -9.787 1.821 1.00 94.56 135 LYS A N 1
ATOM 1015 C CA . LYS A 1 135 ? 20.311 -10.524 0.542 1.00 94.56 135 LYS A CA 1
ATOM 1016 C C . LYS A 1 135 ? 19.882 -9.663 -0.646 1.00 94.56 135 LYS A C 1
ATOM 1018 O O . LYS A 1 135 ? 20.438 -9.805 -1.731 1.00 94.56 135 LYS A O 1
ATOM 1023 N N . ILE A 1 136 ? 18.882 -8.799 -0.466 1.00 92.31 136 ILE A N 1
ATOM 1024 C CA . ILE A 1 136 ? 18.443 -7.856 -1.503 1.00 92.31 136 ILE A CA 1
ATOM 1025 C C . ILE A 1 136 ? 19.571 -6.881 -1.828 1.00 92.31 136 ILE A C 1
ATOM 1027 O O . ILE A 1 136 ? 19.818 -6.620 -3.004 1.00 92.31 136 ILE A O 1
ATOM 1031 N N . GLU A 1 137 ? 20.259 -6.360 -0.817 1.00 91.31 137 GLU A N 1
ATOM 1032 C CA . GLU A 1 137 ? 21.365 -5.430 -1.027 1.00 91.31 137 GLU A CA 1
ATOM 1033 C C . GLU A 1 137 ? 22.567 -6.105 -1.702 1.00 91.31 137 GLU A C 1
ATOM 1035 O O . GLU A 1 137 ? 23.131 -5.554 -2.6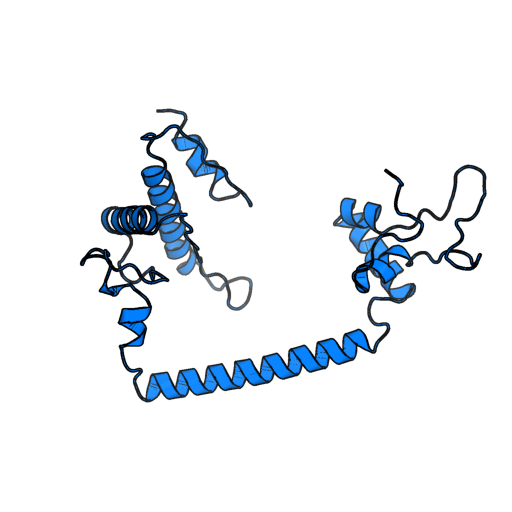48 1.00 91.31 137 GLU A O 1
ATOM 1040 N N . ASP A 1 138 ? 22.890 -7.341 -1.316 1.00 89.69 138 ASP A N 1
ATOM 1041 C CA . ASP A 1 138 ? 23.912 -8.152 -1.981 1.00 89.69 138 ASP A CA 1
ATOM 1042 C C . ASP A 1 138 ? 23.563 -8.380 -3.459 1.00 89.69 138 ASP A C 1
ATOM 1044 O O . ASP A 1 138 ? 24.395 -8.168 -4.344 1.00 89.69 138 ASP A O 1
ATOM 1048 N N . LEU A 1 139 ? 22.312 -8.755 -3.752 1.00 86.94 139 LEU A N 1
ATOM 1049 C CA . LEU A 1 139 ? 21.834 -8.918 -5.126 1.00 86.94 139 LEU A CA 1
ATOM 1050 C C . LEU A 1 139 ? 21.918 -7.606 -5.906 1.00 86.94 139 LEU A C 1
ATOM 1052 O O . LEU A 1 139 ? 22.380 -7.610 -7.044 1.00 86.94 139 LEU A O 1
ATOM 1056 N N . ARG A 1 140 ? 21.522 -6.477 -5.310 1.00 83.62 140 ARG A N 1
ATOM 1057 C CA . ARG A 1 140 ? 21.644 -5.152 -5.937 1.00 83.62 140 ARG A CA 1
ATOM 1058 C C . ARG A 1 140 ? 23.091 -4.817 -6.269 1.00 83.62 140 ARG A C 1
ATOM 1060 O O . ARG A 1 140 ? 23.356 -4.357 -7.377 1.00 83.62 140 ARG A O 1
ATOM 1067 N N . CYS A 1 141 ? 24.023 -5.090 -5.359 1.00 84.06 141 CYS A N 1
ATOM 1068 C CA . CYS A 1 141 ? 25.449 -4.894 -5.599 1.00 84.06 141 CYS A CA 1
ATOM 1069 C C . CYS A 1 141 ? 25.954 -5.778 -6.749 1.00 84.06 141 CYS A C 1
ATOM 1071 O O . CYS A 1 141 ? 26.650 -5.285 -7.639 1.00 84.06 141 CYS A O 1
ATOM 1073 N N . LEU A 1 142 ? 25.559 -7.056 -6.781 1.00 82.88 142 LEU A N 1
ATOM 1074 C CA . LEU A 1 142 ? 25.884 -7.974 -7.877 1.00 82.88 142 LEU A CA 1
ATOM 1075 C C . LEU A 1 142 ? 25.308 -7.497 -9.219 1.00 82.88 142 LEU A C 1
ATOM 1077 O O . LEU A 1 142 ? 26.008 -7.524 -10.231 1.00 82.88 142 LEU A O 1
ATOM 1081 N N . PHE A 1 143 ? 24.062 -7.019 -9.250 1.00 77.12 143 PHE A N 1
ATOM 1082 C CA . PHE A 1 143 ? 23.451 -6.460 -10.459 1.00 77.12 143 PHE A CA 1
ATOM 1083 C C . PHE A 1 143 ? 24.157 -5.182 -10.921 1.00 77.12 143 PHE A C 1
ATOM 1085 O O . PHE A 1 143 ? 24.486 -5.059 -12.099 1.00 77.12 143 PHE A O 1
ATOM 1092 N N . ALA A 1 144 ? 24.469 -4.260 -10.008 1.00 74.00 144 ALA A N 1
ATOM 1093 C CA . ALA A 1 144 ? 25.167 -3.020 -10.340 1.00 74.00 144 ALA A CA 1
ATOM 1094 C C . ALA A 1 144 ? 26.552 -3.285 -10.958 1.00 74.00 144 ALA A C 1
ATOM 1096 O O . ALA A 1 144 ? 26.937 -2.636 -11.934 1.00 74.00 144 ALA A O 1
ATOM 1097 N N . GLN A 1 145 ? 27.276 -4.275 -10.427 1.00 75.00 145 GLN A N 1
ATOM 1098 C CA . GLN A 1 145 ? 28.628 -4.636 -10.862 1.00 75.00 145 GLN A CA 1
ATOM 1099 C C . GLN A 1 145 ? 28.665 -5.560 -12.090 1.00 75.00 145 GLN A C 1
ATOM 1101 O O . GLN A 1 145 ? 29.747 -5.813 -12.621 1.00 75.00 145 GLN A O 1
ATOM 1106 N N . SER A 1 146 ? 27.524 -6.072 -12.564 1.00 70.44 146 SER A N 1
ATOM 1107 C CA . SER A 1 146 ? 27.486 -7.090 -13.620 1.00 70.44 146 SER A CA 1
ATOM 1108 C C . SER A 1 146 ? 26.725 -6.648 -14.868 1.00 70.44 146 SER A C 1
ATOM 1110 O O . SER A 1 146 ? 25.739 -5.928 -14.801 1.00 70.44 146 SER A O 1
ATOM 1112 N N . ILE A 1 147 ? 27.125 -7.127 -16.046 1.00 67.19 147 ILE A N 1
ATOM 1113 C CA . ILE A 1 147 ? 26.459 -6.823 -17.333 1.00 67.19 147 ILE A CA 1
ATOM 1114 C C . ILE A 1 147 ? 25.162 -7.655 -17.499 1.00 67.19 147 ILE A C 1
ATOM 1116 O O . ILE A 1 147 ? 24.629 -7.801 -18.598 1.00 67.19 147 ILE A O 1
ATOM 1120 N N . TRP A 1 148 ? 24.652 -8.259 -16.419 1.00 68.25 148 TRP A N 1
ATOM 1121 C CA . TRP A 1 148 ? 23.459 -9.102 -16.458 1.00 68.25 148 TRP A CA 1
ATOM 1122 C C . TRP A 1 148 ? 22.255 -8.302 -16.938 1.00 68.25 148 TRP A C 1
ATOM 1124 O O . TRP A 1 148 ? 22.019 -7.184 -16.488 1.00 68.25 148 TRP A O 1
ATOM 1134 N N . GLY A 1 149 ? 21.535 -8.863 -17.906 1.00 73.38 149 GLY A N 1
ATOM 1135 C CA . GLY A 1 149 ? 20.427 -8.192 -18.569 1.00 73.38 149 GLY A CA 1
ATOM 1136 C C . GLY A 1 149 ? 20.850 -7.130 -19.581 1.00 73.38 149 GLY A C 1
ATOM 1137 O O . GLY A 1 149 ? 20.060 -6.853 -20.456 1.00 73.38 149 GLY A O 1
ATOM 1138 N N . ARG A 1 150 ? 22.070 -6.574 -19.549 1.00 75.62 150 ARG A N 1
ATOM 1139 C CA . ARG A 1 150 ? 22.451 -5.388 -20.352 1.00 75.62 150 ARG A CA 1
ATOM 1140 C C . ARG A 1 150 ? 23.130 -5.697 -21.689 1.00 75.62 150 ARG A C 1
ATOM 1142 O O . ARG A 1 150 ? 23.249 -4.818 -22.539 1.00 75.62 150 ARG A O 1
ATOM 1149 N N . SER A 1 151 ? 23.602 -6.928 -21.885 1.00 81.81 151 SER A N 1
ATOM 1150 C CA . SER A 1 151 ? 24.312 -7.299 -23.113 1.00 81.81 151 SER A CA 1
ATOM 1151 C C . SER A 1 151 ? 23.379 -7.382 -24.326 1.00 81.81 151 SER A C 1
ATOM 1153 O O . SER A 1 151 ? 22.180 -7.627 -24.199 1.00 81.81 151 SER A O 1
ATOM 1155 N N . LEU A 1 152 ? 23.954 -7.271 -25.525 1.00 82.00 152 LEU A N 1
ATOM 1156 C CA . LEU A 1 152 ? 23.221 -7.427 -26.782 1.00 82.00 152 LEU A CA 1
ATOM 1157 C C . LEU A 1 152 ? 22.500 -8.785 -26.897 1.00 82.00 152 LEU A C 1
ATOM 1159 O O . LEU A 1 152 ? 21.405 -8.851 -27.444 1.00 82.00 152 LEU A O 1
ATOM 1163 N N . GLN A 1 153 ? 23.081 -9.864 -26.359 1.00 84.50 153 GLN A N 1
ATOM 1164 C CA . GLN A 1 153 ? 22.443 -11.190 -26.348 1.00 84.50 153 GLN A CA 1
ATOM 1165 C C . GLN A 1 153 ? 21.202 -11.240 -25.451 1.00 84.50 153 GLN A C 1
ATOM 1167 O O . GLN A 1 153 ? 20.209 -11.879 -25.797 1.00 84.50 153 GLN A O 1
ATOM 1172 N N . TRP A 1 154 ? 21.251 -10.561 -24.301 1.00 85.31 154 TRP A N 1
ATOM 1173 C CA . TRP A 1 154 ? 20.084 -10.423 -23.435 1.00 85.31 154 TRP A CA 1
ATOM 1174 C C . TRP A 1 154 ? 18.990 -9.626 -24.133 1.00 85.31 154 TRP A C 1
ATOM 1176 O O . TRP A 1 154 ? 17.848 -10.078 -24.156 1.00 85.31 154 TRP A O 1
ATOM 1186 N N . TRP A 1 155 ? 19.355 -8.506 -24.766 1.00 88.69 155 TRP A N 1
ATOM 1187 C CA . TRP A 1 155 ? 18.408 -7.712 -25.541 1.00 88.69 155 TRP A CA 1
ATOM 1188 C C . TRP A 1 155 ? 17.718 -8.544 -26.620 1.00 88.69 155 TRP A C 1
ATOM 1190 O O . TRP A 1 155 ? 16.506 -8.527 -26.660 1.00 88.69 155 TRP A O 1
ATOM 1200 N N . GLN A 1 156 ? 18.428 -9.361 -27.401 1.00 86.69 156 GLN A N 1
ATOM 1201 C CA . GLN A 1 156 ? 17.796 -10.222 -28.420 1.00 86.69 156 GLN A CA 1
ATOM 1202 C C . GLN A 1 156 ? 16.716 -11.158 -27.854 1.00 86.69 156 GLN A C 1
ATOM 1204 O O . GLN A 1 156 ? 15.726 -11.445 -28.519 1.00 86.69 156 GLN A O 1
ATOM 1209 N N . SER A 1 157 ? 16.908 -11.642 -26.624 1.00 86.00 157 SER A N 1
ATOM 1210 C CA . SER A 1 157 ? 15.930 -12.515 -25.963 1.00 86.00 157 SER A CA 1
ATOM 1211 C C . SER A 1 157 ? 14.720 -11.724 -25.456 1.00 86.00 157 SER A C 1
ATOM 1213 O O . SER A 1 157 ? 13.589 -12.185 -25.563 1.00 86.00 157 SER A O 1
ATOM 1215 N N . VAL A 1 158 ? 14.962 -10.531 -24.905 1.00 86.94 158 VAL A N 1
ATOM 1216 C CA . VAL A 1 158 ? 13.918 -9.631 -24.391 1.00 86.94 158 VAL A CA 1
ATOM 1217 C C . VAL A 1 158 ? 13.129 -8.992 -25.535 1.00 86.94 158 VAL A C 1
ATOM 1219 O O . VAL A 1 158 ? 11.917 -8.884 -25.440 1.00 86.94 158 VAL A O 1
ATOM 1222 N N . GLU A 1 159 ? 13.798 -8.627 -26.625 1.00 88.62 159 GLU A N 1
ATOM 1223 C CA . GLU A 1 159 ? 13.235 -8.025 -27.834 1.00 88.62 159 GLU A CA 1
ATOM 1224 C C . GLU A 1 159 ? 12.134 -8.915 -28.413 1.00 88.62 159 GLU A C 1
ATOM 1226 O O . GLU A 1 159 ? 11.008 -8.456 -28.564 1.00 88.62 159 GLU A O 1
ATOM 1231 N N . SER A 1 160 ? 12.426 -10.205 -28.618 1.00 87.25 160 SER A N 1
ATOM 1232 C CA . SER A 1 160 ? 11.441 -11.179 -29.107 1.00 87.25 160 SER A CA 1
ATOM 1233 C C . SER A 1 160 ? 10.256 -11.350 -28.156 1.00 87.25 160 SER A C 1
ATOM 1235 O O . SER A 1 160 ? 9.138 -11.532 -28.611 1.00 87.25 160 SER A O 1
ATOM 1237 N N . PHE A 1 161 ? 10.488 -11.310 -26.842 1.00 89.25 161 PHE A N 1
ATOM 1238 C CA . PHE A 1 161 ? 9.410 -11.434 -25.862 1.00 89.25 161 PHE A CA 1
ATOM 1239 C C . PHE A 1 161 ? 8.515 -10.187 -25.833 1.00 89.25 161 PHE A C 1
ATOM 1241 O O . PHE A 1 161 ? 7.295 -10.308 -25.772 1.00 89.25 161 PHE A O 1
ATOM 1248 N N . LEU A 1 162 ? 9.111 -8.990 -25.872 1.00 89.56 162 LEU A N 1
ATOM 1249 C CA . LEU A 1 162 ? 8.363 -7.733 -25.868 1.00 89.56 162 LEU A CA 1
ATOM 1250 C C . LEU A 1 162 ? 7.567 -7.554 -27.164 1.00 89.56 162 LEU A C 1
ATOM 1252 O O . LEU A 1 162 ? 6.442 -7.078 -27.104 1.00 89.56 162 LEU A O 1
ATOM 1256 N N . GLU A 1 163 ? 8.109 -7.960 -28.314 1.00 89.19 163 GLU A N 1
ATOM 1257 C CA . GLU A 1 163 ? 7.380 -7.919 -29.588 1.00 89.19 163 GLU A CA 1
ATOM 1258 C C . GLU A 1 163 ? 6.056 -8.705 -29.521 1.00 89.19 163 GLU A C 1
ATOM 1260 O O . GLU A 1 163 ? 5.042 -8.241 -30.046 1.00 89.19 163 GLU A O 1
ATOM 1265 N N . ASP A 1 164 ? 6.052 -9.841 -28.816 1.00 86.94 164 ASP A N 1
ATOM 1266 C CA . ASP A 1 164 ? 4.890 -10.723 -28.688 1.00 86.94 164 ASP A CA 1
ATOM 1267 C C . ASP A 1 164 ? 3.911 -10.294 -27.574 1.00 86.94 164 ASP A C 1
ATOM 1269 O O . ASP A 1 164 ? 2.694 -10.335 -27.767 1.00 86.94 164 ASP A O 1
ATOM 1273 N N . GLU A 1 165 ? 4.419 -9.896 -26.402 1.00 91.12 165 GLU A N 1
ATOM 1274 C CA . GLU A 1 165 ? 3.602 -9.717 -25.187 1.00 91.12 165 GLU A CA 1
ATOM 1275 C C . GLU A 1 165 ? 3.339 -8.245 -24.813 1.00 91.12 165 GLU A C 1
ATOM 1277 O O . GLU A 1 165 ? 2.332 -7.948 -24.167 1.00 91.12 165 GLU A O 1
ATOM 1282 N N . ASP A 1 166 ? 4.216 -7.311 -25.201 1.00 86.94 166 ASP A N 1
ATOM 1283 C CA . ASP A 1 166 ? 4.108 -5.881 -24.872 1.00 86.94 166 ASP A CA 1
ATOM 1284 C C . ASP A 1 166 ? 4.725 -5.006 -25.975 1.00 86.94 166 ASP A C 1
ATOM 1286 O O . ASP A 1 166 ? 5.829 -4.456 -25.865 1.00 86.94 166 ASP A O 1
ATOM 1290 N N . TYR A 1 167 ? 3.972 -4.888 -27.071 1.00 87.31 167 TYR A N 1
ATOM 1291 C CA . TYR A 1 167 ? 4.402 -4.161 -28.261 1.00 87.31 167 TYR A CA 1
ATOM 1292 C C . TYR A 1 167 ? 4.695 -2.676 -27.981 1.00 87.31 167 TYR A C 1
ATOM 1294 O O . TYR A 1 167 ? 5.571 -2.088 -28.613 1.00 87.31 167 TYR A O 1
ATOM 1302 N N . GLU A 1 168 ? 3.996 -2.047 -27.027 1.00 86.56 168 GLU A N 1
ATOM 1303 C CA . GLU A 1 168 ? 4.244 -0.645 -26.672 1.00 86.56 168 GLU A CA 1
ATOM 1304 C C . GLU A 1 168 ? 5.623 -0.482 -26.017 1.00 86.56 168 GLU A C 1
ATOM 1306 O O . GLU A 1 168 ? 6.390 0.405 -26.404 1.00 86.56 168 GLU A O 1
ATOM 1311 N N . ALA A 1 169 ? 5.981 -1.368 -25.082 1.00 86.44 169 ALA A N 1
ATOM 1312 C CA . ALA A 1 169 ? 7.315 -1.385 -24.491 1.00 86.44 169 ALA A CA 1
ATOM 1313 C C . ALA A 1 169 ? 8.404 -1.716 -25.527 1.00 86.44 169 ALA A C 1
ATOM 1315 O O . ALA A 1 169 ? 9.465 -1.082 -25.524 1.00 86.44 169 ALA A O 1
ATOM 1316 N N . TYR A 1 170 ? 8.140 -2.660 -26.438 1.00 88.06 170 TYR A N 1
ATOM 1317 C CA . TYR A 1 170 ? 9.027 -2.971 -27.564 1.00 88.06 170 TYR A CA 1
ATOM 1318 C C . TYR A 1 170 ? 9.308 -1.731 -28.425 1.00 88.06 170 TYR A C 1
ATOM 1320 O O . TYR A 1 170 ? 10.468 -1.365 -28.625 1.00 88.06 170 TYR A O 1
ATOM 1328 N N . GLU A 1 171 ? 8.259 -1.037 -28.874 1.00 85.81 171 GLU A N 1
ATOM 1329 C CA . GLU A 1 171 ? 8.359 0.164 -29.710 1.00 85.81 171 GLU A CA 1
ATOM 1330 C C . GLU A 1 171 ? 9.171 1.269 -29.015 1.00 85.81 171 GLU A C 1
ATOM 1332 O O . GLU A 1 171 ? 9.922 2.005 -29.654 1.00 85.81 171 GLU A O 1
ATOM 1337 N N . GLN A 1 172 ? 9.062 1.377 -27.688 1.00 86.25 172 GLN A N 1
ATOM 1338 C CA . GLN A 1 172 ? 9.784 2.386 -26.918 1.00 86.25 172 GLN A CA 1
ATOM 1339 C C . GLN A 1 172 ? 11.276 2.086 -26.725 1.00 86.25 172 GLN A C 1
ATOM 1341 O O . GLN A 1 172 ? 12.050 3.031 -26.518 1.00 86.25 172 GLN A O 1
ATOM 1346 N N . LEU A 1 173 ? 11.667 0.810 -26.755 1.00 87.19 173 LEU A N 1
ATOM 1347 C CA . LEU A 1 173 ? 13.012 0.336 -26.419 1.00 87.19 173 LEU A CA 1
ATOM 1348 C C . LEU A 1 173 ? 13.814 -0.154 -27.633 1.00 87.19 173 LEU A C 1
ATOM 1350 O O . LEU A 1 173 ? 15.034 -0.302 -27.524 1.00 87.19 173 LEU A O 1
ATOM 1354 N N . LYS A 1 174 ? 13.176 -0.376 -28.788 1.00 86.00 174 LYS A N 1
ATOM 1355 C CA . LYS A 1 174 ? 13.867 -0.736 -30.030 1.00 86.00 174 LYS A CA 1
ATOM 1356 C C . LYS A 1 174 ? 14.656 0.446 -30.598 1.00 86.00 174 LYS A C 1
ATOM 1358 O O . LYS A 1 174 ? 14.240 1.600 -30.526 1.00 86.00 174 LYS A O 1
ATOM 1363 N N . VAL A 1 175 ? 15.797 0.147 -31.212 1.00 81.25 175 VAL A N 1
ATOM 1364 C CA . VAL A 1 175 ? 16.562 1.115 -32.008 1.00 81.25 175 VAL A CA 1
ATOM 1365 C C . VAL A 1 175 ? 16.330 0.802 -33.477 1.00 81.25 175 VAL A C 1
ATOM 1367 O O . VAL A 1 175 ? 16.795 -0.233 -33.966 1.00 81.25 175 VAL A O 1
ATOM 1370 N N . ASP A 1 176 ? 15.655 1.699 -34.192 1.00 71.56 176 ASP A N 1
ATOM 1371 C CA . ASP A 1 176 ? 15.464 1.565 -35.635 1.00 71.56 176 ASP A CA 1
ATOM 1372 C C . ASP A 1 176 ? 16.821 1.683 -36.343 1.00 71.56 176 ASP A C 1
ATOM 1374 O O . ASP A 1 176 ? 17.396 2.759 -36.512 1.00 71.56 176 ASP A O 1
ATOM 1378 N N . ARG A 1 177 ? 17.380 0.534 -36.740 1.00 58.88 177 ARG A N 1
ATOM 1379 C CA . ARG A 1 177 ? 18.715 0.446 -37.366 1.00 58.88 177 ARG A CA 1
ATOM 1380 C C . ARG A 1 177 ? 18.759 1.024 -38.784 1.00 58.88 177 ARG A C 1
ATOM 1382 O O . ARG A 1 177 ? 19.840 1.130 -39.360 1.00 58.88 177 ARG A O 1
ATOM 1389 N N . LEU A 1 178 ? 17.603 1.357 -39.351 1.00 49.44 178 LEU A N 1
ATOM 1390 C CA . LEU A 1 178 ? 17.442 1.881 -40.699 1.00 49.44 178 LEU A CA 1
ATOM 1391 C C . LEU A 1 178 ? 16.872 3.295 -40.600 1.00 49.44 178 LEU A C 1
ATOM 1393 O O . LEU A 1 178 ? 15.672 3.464 -40.408 1.00 49.44 178 LEU A O 1
ATOM 1397 N N . ALA A 1 179 ? 17.719 4.311 -40.769 1.00 52.47 179 ALA A N 1
ATOM 1398 C CA . ALA A 1 179 ? 17.191 5.599 -41.186 1.00 52.47 179 ALA A CA 1
ATOM 1399 C C . ALA A 1 179 ? 16.672 5.453 -42.624 1.00 52.47 179 ALA A C 1
ATOM 1401 O O . ALA A 1 179 ? 17.265 4.747 -43.452 1.00 52.47 179 ALA A O 1
ATOM 1402 N N . VAL A 1 180 ? 15.569 6.137 -42.919 1.00 48.03 180 VAL A N 1
ATOM 1403 C CA . VAL A 1 180 ? 15.124 6.375 -44.295 1.00 48.03 180 VAL A CA 1
ATOM 1404 C C . VAL A 1 180 ? 16.335 6.929 -45.070 1.00 48.03 180 VAL A C 1
ATOM 1406 O O . VAL A 1 180 ? 17.037 7.801 -44.567 1.00 48.03 180 VAL A O 1
ATOM 1409 N N . ASP A 1 181 ? 16.628 6.362 -46.242 1.00 50.25 181 ASP A N 1
ATOM 1410 C CA . ASP A 1 181 ? 17.741 6.726 -47.146 1.00 50.25 181 ASP A CA 1
ATOM 1411 C C . ASP A 1 181 ? 19.136 6.111 -46.893 1.00 50.25 181 ASP A C 1
ATOM 1413 O O . ASP A 1 181 ? 20.125 6.557 -47.475 1.00 50.25 181 ASP A O 1
ATOM 1417 N N . GLY A 1 182 ? 19.251 5.030 -46.111 1.00 55.69 182 GLY A N 1
ATOM 1418 C CA . GLY A 1 182 ? 20.494 4.233 -46.056 1.00 55.69 182 GLY A CA 1
ATOM 1419 C C . GLY A 1 182 ? 21.618 4.845 -45.210 1.00 55.69 182 GLY A C 1
ATOM 1420 O O . GLY A 1 182 ? 22.767 4.405 -45.283 1.00 55.69 182 GLY A O 1
ATOM 1421 N N . PHE A 1 183 ? 21.286 5.833 -44.381 1.00 57.56 183 PHE A N 1
ATOM 1422 C CA . PHE A 1 183 ? 22.167 6.361 -43.345 1.00 57.56 183 PHE A CA 1
ATOM 1423 C C . PHE A 1 183 ? 22.090 5.497 -42.077 1.00 57.56 183 PHE A C 1
ATOM 1425 O O . PHE A 1 183 ? 21.031 4.992 -41.704 1.00 57.56 183 PHE A O 1
ATOM 1432 N N . GLN A 1 184 ? 23.226 5.321 -41.401 1.00 64.38 184 GLN A N 1
ATOM 1433 C CA . GLN A 1 184 ? 23.310 4.579 -40.143 1.00 64.38 184 GLN A CA 1
ATOM 1434 C C . GLN A 1 184 ? 23.235 5.542 -38.956 1.00 64.38 184 GLN A C 1
ATOM 1436 O O . GLN A 1 184 ? 23.976 6.525 -38.905 1.00 64.38 184 GLN A O 1
ATOM 1441 N N . VAL A 1 185 ? 22.384 5.234 -37.975 1.00 67.25 185 VAL A N 1
ATOM 1442 C CA . VAL A 1 185 ? 22.320 5.990 -36.720 1.00 67.25 185 VAL A CA 1
ATOM 1443 C C . VAL A 1 185 ? 23.619 5.769 -35.939 1.00 67.25 185 VAL A C 1
ATOM 1445 O O . VAL A 1 185 ? 23.984 4.639 -35.601 1.00 67.25 185 VAL A O 1
ATOM 1448 N N . VAL A 1 186 ? 24.339 6.859 -35.673 1.00 70.31 186 VAL A N 1
ATOM 1449 C CA . VAL A 1 186 ? 25.575 6.842 -34.887 1.00 70.31 186 VAL A CA 1
ATOM 1450 C C . VAL A 1 186 ? 25.296 7.255 -33.448 1.00 70.31 186 VAL A C 1
ATOM 1452 O O . VAL A 1 186 ? 24.578 8.215 -33.178 1.00 70.31 186 VAL A O 1
ATOM 1455 N N . GLY A 1 187 ? 25.867 6.505 -32.513 1.00 67.62 187 GLY A N 1
ATOM 1456 C CA . GLY A 1 187 ? 25.858 6.832 -31.099 1.00 67.62 187 GLY A CA 1
ATOM 1457 C C . GLY A 1 187 ? 26.880 7.917 -30.739 1.00 67.62 187 GLY A C 1
ATOM 1458 O O . GLY A 1 187 ? 27.558 8.482 -31.606 1.00 67.62 187 GLY A O 1
ATOM 1459 N N . PRO A 1 188 ? 27.039 8.196 -29.434 1.00 63.19 188 PRO A N 1
ATOM 1460 C CA . PRO A 1 188 ? 28.052 9.124 -28.944 1.00 63.19 188 PRO A CA 1
ATOM 1461 C C . PRO A 1 188 ? 29.442 8.757 -29.490 1.00 63.19 188 PRO A C 1
ATOM 1463 O O . PRO A 1 188 ? 29.829 7.590 -29.452 1.00 63.19 188 PRO A O 1
ATOM 1466 N N . HIS A 1 189 ? 30.220 9.751 -29.932 1.00 64.50 189 HIS A N 1
ATOM 1467 C CA . HIS A 1 189 ? 31.566 9.580 -30.517 1.00 64.50 189 HIS A CA 1
ATOM 1468 C C . HIS A 1 189 ? 31.607 8.943 -31.921 1.00 64.50 189 HIS A C 1
ATOM 1470 O O . HIS A 1 189 ? 32.603 8.309 -32.277 1.00 64.50 189 HIS A O 1
ATOM 1476 N N . SER A 1 190 ? 30.554 9.113 -32.728 1.00 66.12 190 SER A N 1
ATOM 1477 C CA . SER A 1 190 ? 30.511 8.695 -34.143 1.00 66.12 190 SER A CA 1
ATOM 1478 C C . SER A 1 190 ? 30.708 7.189 -34.370 1.00 66.12 190 SER A C 1
ATOM 1480 O O . SER A 1 190 ? 31.165 6.770 -35.434 1.00 66.12 190 SER A O 1
ATOM 1482 N N . ARG A 1 191 ? 30.382 6.364 -33.369 1.00 75.25 191 ARG A N 1
ATOM 1483 C CA . ARG A 1 191 ? 30.363 4.900 -33.495 1.00 75.25 191 ARG A CA 1
ATOM 1484 C C . ARG A 1 191 ? 28.977 4.427 -33.939 1.00 75.25 191 ARG A C 1
ATOM 1486 O O . ARG A 1 191 ? 27.995 5.063 -33.561 1.00 75.25 191 ARG A O 1
ATOM 1493 N N . PRO A 1 192 ? 28.869 3.313 -34.683 1.00 73.50 192 PRO A N 1
ATOM 1494 C CA . PRO A 1 192 ? 27.590 2.655 -34.937 1.00 73.50 192 PRO A CA 1
ATOM 1495 C C . PRO A 1 192 ? 26.813 2.433 -33.638 1.00 73.50 192 PRO A C 1
ATOM 1497 O O . PRO A 1 192 ? 27.388 1.944 -32.665 1.00 73.50 192 PRO A O 1
ATOM 1500 N N . MET A 1 193 ? 25.533 2.805 -33.605 1.00 80.25 193 MET A N 1
ATOM 1501 C CA . MET A 1 193 ? 24.693 2.552 -32.437 1.00 80.25 193 MET A CA 1
ATOM 1502 C C . MET A 1 193 ? 24.347 1.061 -32.351 1.00 80.25 193 MET A C 1
ATOM 1504 O O . MET A 1 193 ? 23.895 0.464 -33.330 1.00 80.25 193 MET A O 1
ATOM 1508 N N . GLU A 1 194 ? 24.579 0.452 -31.189 1.00 82.62 194 GLU A N 1
ATOM 1509 C CA . GLU A 1 194 ? 24.188 -0.936 -30.939 1.00 82.62 194 GLU A CA 1
ATOM 1510 C C . GLU A 1 194 ? 22.677 -1.044 -30.692 1.00 82.62 194 GLU A C 1
ATOM 1512 O O . GLU A 1 194 ? 22.030 -0.103 -30.233 1.00 82.62 194 GLU A O 1
ATOM 1517 N N . ALA A 1 195 ? 22.098 -2.207 -30.992 1.00 83.81 195 ALA A N 1
ATOM 1518 C CA . ALA A 1 195 ? 20.649 -2.406 -30.916 1.00 83.81 195 ALA A CA 1
ATOM 1519 C C . ALA A 1 195 ? 20.086 -2.351 -29.492 1.00 83.81 195 ALA A C 1
ATOM 1521 O O . ALA A 1 195 ? 18.929 -2.004 -29.301 1.00 83.81 195 ALA A O 1
ATOM 1522 N N . ASN A 1 196 ? 20.913 -2.678 -28.501 1.00 87.12 196 ASN A N 1
ATOM 1523 C CA . ASN A 1 196 ? 20.581 -2.620 -27.084 1.00 87.12 196 ASN A CA 1
ATOM 1524 C C . ASN A 1 196 ? 20.818 -1.225 -26.475 1.00 87.12 196 ASN A C 1
ATOM 1526 O O . ASN A 1 196 ? 20.766 -1.108 -25.257 1.00 87.12 196 ASN A O 1
ATOM 1530 N N . TYR A 1 197 ? 21.096 -0.177 -27.263 1.00 87.25 197 TYR A N 1
ATOM 1531 C CA . TYR A 1 197 ? 21.431 1.153 -26.733 1.00 87.25 197 TYR A CA 1
ATOM 1532 C C . TYR A 1 197 ? 20.350 1.722 -25.801 1.00 87.25 197 TYR A C 1
ATOM 1534 O O . TYR A 1 197 ? 20.652 2.128 -24.678 1.00 87.25 197 TYR A O 1
ATOM 1542 N N . LEU A 1 198 ? 19.087 1.744 -26.243 1.00 88.06 198 LEU A N 1
ATOM 1543 C CA . LEU A 1 198 ? 17.981 2.256 -25.424 1.00 88.06 198 LEU A CA 1
ATOM 1544 C C . LEU A 1 198 ? 17.706 1.356 -24.220 1.00 88.06 198 LEU A C 1
ATOM 1546 O O . LEU A 1 198 ? 17.472 1.856 -23.123 1.00 88.06 198 LEU A O 1
ATOM 1550 N N . TRP A 1 199 ? 17.811 0.043 -24.411 1.00 87.62 199 TRP A N 1
ATOM 1551 C CA . TRP A 1 199 ? 17.690 -0.940 -23.344 1.00 87.62 199 TRP A CA 1
ATOM 1552 C C . TRP A 1 199 ? 18.751 -0.759 -22.248 1.00 87.62 199 TRP A C 1
ATOM 1554 O O . TRP A 1 199 ? 18.418 -0.715 -21.067 1.00 87.62 199 TRP A O 1
ATOM 1564 N N . GLU A 1 200 ? 20.020 -0.570 -22.615 1.00 87.19 200 GLU A N 1
ATOM 1565 C CA . GLU A 1 200 ? 21.106 -0.328 -21.665 1.00 87.19 200 GLU A CA 1
ATOM 1566 C C . GL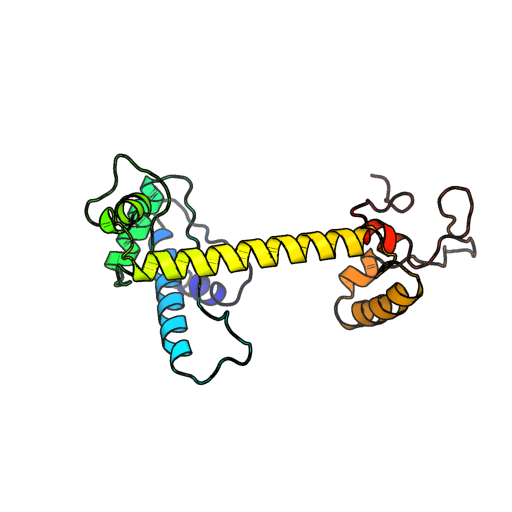U A 1 200 ? 20.887 0.976 -20.886 1.00 87.19 200 GLU A C 1
ATOM 1568 O O . GLU A 1 200 ? 21.044 1.000 -19.662 1.00 87.19 200 GLU A O 1
ATOM 1573 N N . ARG A 1 201 ? 20.478 2.054 -21.567 1.00 87.25 201 ARG A N 1
ATOM 1574 C CA . ARG A 1 201 ? 20.150 3.331 -20.914 1.00 87.25 201 ARG A CA 1
ATOM 1575 C C . ARG A 1 201 ? 18.973 3.185 -19.953 1.00 87.25 201 ARG A C 1
ATOM 1577 O O . ARG A 1 201 ? 19.082 3.626 -18.810 1.00 87.25 201 ARG A O 1
ATOM 1584 N N . TRP A 1 202 ? 17.909 2.501 -20.368 1.00 87.38 202 TRP A N 1
ATOM 1585 C CA . TRP A 1 202 ? 16.747 2.217 -19.525 1.00 87.38 202 TRP A CA 1
ATOM 1586 C C . TRP A 1 202 ? 17.124 1.398 -18.284 1.00 87.38 202 TRP A C 1
ATOM 1588 O O . TRP A 1 202 ? 16.782 1.792 -17.169 1.00 87.38 202 TRP A O 1
ATOM 1598 N N . CYS A 1 203 ? 17.924 0.335 -18.436 1.00 83.19 203 CYS A N 1
ATOM 1599 C CA . CYS A 1 203 ? 18.443 -0.446 -17.307 1.00 83.19 203 CYS A CA 1
ATOM 1600 C C . CYS A 1 203 ? 19.262 0.400 -16.317 1.00 83.19 203 CYS A C 1
ATOM 1602 O O . CYS A 1 203 ? 19.332 0.066 -15.135 1.00 83.19 203 CYS A O 1
ATOM 1604 N N . ASN A 1 204 ? 19.883 1.485 -16.783 1.00 80.94 204 ASN A N 1
ATOM 1605 C CA . ASN A 1 204 ? 20.660 2.410 -15.960 1.00 80.94 204 ASN A CA 1
ATOM 1606 C C . ASN A 1 204 ? 19.837 3.614 -15.451 1.00 80.94 204 ASN A C 1
ATOM 1608 O O . ASN A 1 204 ? 20.407 4.516 -14.836 1.00 80.94 204 ASN A O 1
ATOM 1612 N N . GLY A 1 205 ? 18.524 3.661 -15.708 1.00 84.12 205 GLY A N 1
ATOM 1613 C CA . GLY A 1 205 ? 17.660 4.786 -15.334 1.00 84.12 205 GLY A CA 1
ATOM 1614 C C . GLY A 1 205 ? 17.983 6.088 -16.076 1.00 84.12 205 GLY A C 1
ATOM 1615 O O . GLY A 1 205 ? 17.732 7.174 -15.558 1.00 84.12 205 GLY A O 1
ATOM 1616 N N . GLN A 1 206 ? 18.591 5.986 -17.257 1.00 85.50 206 GLN A N 1
ATOM 1617 C CA . GLN A 1 206 ? 18.951 7.114 -18.112 1.00 85.50 206 GLN A CA 1
ATOM 1618 C C . GLN A 1 206 ? 17.838 7.390 -19.132 1.00 85.50 206 GLN A C 1
ATOM 1620 O O . GLN A 1 206 ? 17.085 6.494 -19.509 1.00 85.50 206 GLN A O 1
ATOM 1625 N N . ASP A 1 207 ? 17.751 8.636 -19.599 1.00 86.94 207 ASP A N 1
ATOM 1626 C CA . ASP A 1 207 ? 16.848 9.046 -20.684 1.00 86.94 207 ASP A CA 1
ATOM 1627 C C . ASP A 1 207 ? 17.245 8.445 -22.052 1.00 86.94 207 ASP A C 1
ATOM 1629 O O . ASP A 1 207 ? 18.222 7.703 -22.171 1.00 86.94 207 ASP A O 1
ATOM 1633 N N . ARG A 1 208 ? 16.513 8.797 -23.120 1.00 86.19 208 ARG A N 1
ATOM 1634 C CA . ARG A 1 208 ? 16.776 8.340 -24.502 1.00 86.19 208 ARG A CA 1
ATOM 1635 C C . ARG A 1 208 ? 18.067 8.897 -25.121 1.00 86.19 208 ARG A C 1
ATOM 1637 O O . ARG A 1 208 ? 18.456 8.480 -26.214 1.00 86.19 208 ARG A O 1
ATOM 1644 N N . GLY A 1 209 ? 18.762 9.808 -24.442 1.00 85.12 209 GLY A N 1
ATOM 1645 C CA . GLY A 1 209 ? 19.994 10.411 -24.929 1.00 85.12 209 GLY A CA 1
ATOM 1646 C C . GLY A 1 209 ? 19.808 11.118 -26.268 1.00 85.12 209 GLY A C 1
ATOM 1647 O O . GLY A 1 209 ? 18.983 12.010 -26.404 1.00 85.12 209 GLY A O 1
ATOM 1648 N N . ILE A 1 210 ? 20.591 10.714 -27.271 1.00 80.06 210 ILE A N 1
ATOM 1649 C CA . ILE A 1 210 ? 20.598 11.351 -28.603 1.00 80.06 210 ILE A CA 1
ATOM 1650 C C . ILE A 1 210 ? 19.296 11.070 -29.378 1.00 80.06 210 ILE A C 1
ATOM 1652 O O . ILE A 1 210 ? 18.962 11.810 -30.295 1.00 80.06 210 ILE A O 1
ATOM 1656 N N . LEU A 1 211 ? 18.547 10.028 -28.996 1.00 78.25 211 LEU A N 1
ATOM 1657 C CA . LEU A 1 211 ? 17.245 9.680 -29.581 1.00 78.25 211 LEU A CA 1
ATOM 1658 C C . LEU A 1 211 ? 16.071 10.369 -28.871 1.00 78.25 211 LEU A C 1
ATOM 1660 O O . LEU A 1 211 ? 14.916 9.988 -29.053 1.00 78.25 211 LEU A O 1
ATOM 1664 N N . GLN A 1 212 ? 16.349 11.344 -28.007 1.00 78.00 212 GLN A N 1
ATOM 1665 C CA . GLN A 1 212 ? 15.307 12.166 -27.422 1.00 78.00 212 GLN A CA 1
ATOM 1666 C C . GLN A 1 212 ? 14.799 13.129 -28.499 1.00 78.00 212 GLN A C 1
ATOM 1668 O O . GLN A 1 212 ? 15.546 13.987 -28.968 1.00 78.00 212 GLN A O 1
ATOM 1673 N N . GLU A 1 213 ? 13.553 12.946 -28.937 1.00 63.44 213 GLU A N 1
ATOM 1674 C CA . GLU A 1 213 ? 12.905 13.880 -29.858 1.00 63.44 213 GLU A CA 1
ATOM 1675 C C . GLU A 1 213 ? 12.867 15.262 -29.192 1.00 63.44 213 GLU A C 1
ATOM 1677 O O . GLU A 1 213 ? 12.438 15.393 -28.044 1.00 63.44 213 GLU A O 1
ATOM 1682 N N . GLY A 1 214 ? 13.418 16.269 -29.874 1.00 53.03 214 GLY A N 1
ATOM 1683 C CA . GLY A 1 214 ? 13.388 17.647 -29.393 1.00 53.03 214 GLY A CA 1
ATOM 1684 C C . GLY A 1 214 ? 11.950 18.157 -29.326 1.00 53.03 214 GLY A C 1
ATOM 1685 O O . GLY A 1 214 ? 11.163 17.866 -30.225 1.00 53.03 214 GLY A O 1
ATOM 16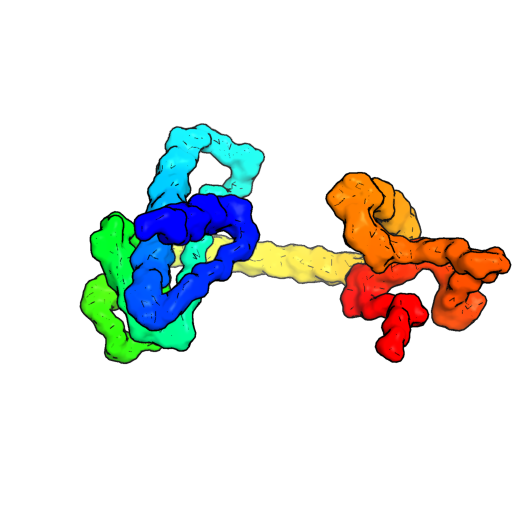86 N N . GLU A 1 215 ? 11.634 18.895 -28.260 1.00 34.84 215 GLU A N 1
ATOM 1687 C CA . GLU A 1 215 ? 10.397 19.686 -28.148 1.00 34.84 215 GLU A CA 1
ATOM 1688 C C . GLU A 1 215 ? 10.240 20.698 -29.294 1.00 34.84 215 GLU A C 1
ATOM 1690 O O . GLU A 1 215 ? 11.261 21.301 -29.713 1.00 34.84 215 GLU A O 1
#

pLDDT: mean 77.82, std 14.85, range [32.94, 96.0]

InterPro domains:
  IPR027417 P-loop containing nucleoside triphosphate hydrolase [G3DSA:3.40.50.300] (8-191)
  IPR027417 P-loop containing nucleoside triphosphate hydrolase [SSF52540] (14-101)
  IPR041677 DNA2/NAM7 helicase, helicase domain [PF13086] (15-136)
  IPR045055 DNA2/NAM7-like helicase [PTHR10887] (16-135)

Radius of gyration: 26.24 Å; chains: 1; bounding box: 64×44×73 Å

Sequence (215 aa):
GGTEEGGLQVGVGSQVVLVQGPPGTGKTYIGVQMVKAMVDADAQQQGRGPPVYPAQNRLQILCLCYTNHALDSFLEALLDAGIPANKFIRLGNSPKISERLKPRCLRVLEEAKFTPTENRAFAGLKQQQTELEVKIEDLRCLFAQSIWGRSLQWWQSVESFLEDEDYEAYEQLKVDRLAVDGFQVVGPHSRPMEANYLWERWCNGQDRGILQEGE

Secondary structure (DSSP, 8-state):
-TTHHHHHHHHTT-S-------TTSSHHHHHHHHHHHHHHHHHHHTTSSS-SSSS----------SSHHHHHHHHHHHHHTT--TTS--B-S--SS--TTTGGGBHHHHHTSPPPHHHHHHHHHHHHHHHHHHHHHHHHHHHHHHS-TTTSHHHHHHHHHHHHHH-HHHHHHH------TTSPPPB-TTSPBPPTTHHHHHHHTT---GGG----

Foldseek 3Di:
DPPLVVQLVCVPPDPDGDDDDDPPPCPLVSVLVNVVVVQVVQVVVVPDDDDPDPDDPHDDDDDDDPDPVVVLVSVVVNVVVPPDPVPAADEDDDPDHDPSRVCRHVVVVVVDDDDPVVVVVVVVVVVVVVVVVVVVVVVVVVLVPDCVCQDLVNCVVVLVVCVPPPVPVNVQQFDPQDDPPRDGDADPPRHGDRGSNSVNCVSVVHDPPPPPDDD